Protein AF-A0A944WEE3-F1 (afdb_monomer_lite)

pLDDT: mean 90.53, std 9.72, range [32.59, 98.0]

Structure (mmCIF, N/CA/C/O backbone):
data_AF-A0A944WEE3-F1
#
_entry.id   AF-A0A944WEE3-F1
#
loop_
_atom_site.group_PDB
_atom_site.id
_atom_site.type_symbol
_atom_site.label_atom_id
_atom_site.label_alt_id
_atom_site.label_comp_id
_atom_site.label_asym_id
_atom_site.label_entity_id
_atom_site.label_seq_id
_atom_site.pdbx_PDB_ins_code
_atom_site.Cartn_x
_atom_site.Cartn_y
_atom_site.Cartn_z
_atom_site.occupancy
_atom_site.B_iso_or_equiv
_atom_site.auth_seq_id
_atom_site.auth_comp_id
_atom_site.auth_asym_id
_atom_site.auth_atom_id
_atom_site.pdbx_PDB_model_num
ATOM 1 N N . MET A 1 1 ? -1.717 8.857 -27.997 1.00 32.59 1 MET A N 1
ATOM 2 C CA . MET A 1 1 ? -0.789 9.626 -27.149 1.00 32.59 1 MET A CA 1
ATOM 3 C C . MET A 1 1 ? -1.430 9.631 -25.791 1.00 32.59 1 MET A C 1
ATOM 5 O O . MET A 1 1 ? -2.390 10.369 -25.592 1.00 32.59 1 MET A O 1
ATOM 9 N N . ASP A 1 2 ? -1.008 8.704 -24.944 1.00 39.78 2 ASP A N 1
ATOM 10 C CA . ASP A 1 2 ? -1.550 8.597 -23.599 1.00 39.78 2 ASP A CA 1
ATOM 11 C C . ASP A 1 2 ? -1.106 9.821 -22.799 1.00 39.78 2 ASP A C 1
ATOM 13 O O . ASP A 1 2 ? 0.001 10.334 -22.970 1.00 39.78 2 ASP A O 1
ATOM 17 N N . SER A 1 3 ? -2.035 10.369 -22.020 1.00 40.66 3 SER A N 1
ATOM 18 C CA . SER A 1 3 ? -1.765 11.508 -21.148 1.00 40.66 3 SER A CA 1
ATOM 19 C C . SER A 1 3 ? -0.660 11.116 -20.160 1.00 40.66 3 SER A C 1
ATOM 21 O O . SER A 1 3 ? -0.756 10.024 -19.605 1.00 40.66 3 SER A O 1
ATOM 23 N N . PRO A 1 4 ? 0.317 11.987 -19.846 1.00 44.25 4 PRO A N 1
ATOM 24 C CA . PRO A 1 4 ? 1.355 11.711 -18.839 1.00 44.25 4 PRO A CA 1
ATOM 25 C C . PRO A 1 4 ? 0.801 11.454 -17.418 1.00 44.25 4 PRO A C 1
ATOM 27 O O . PRO A 1 4 ? 1.556 11.175 -16.498 1.00 44.25 4 PRO A O 1
ATOM 30 N N . ASN A 1 5 ? -0.524 11.536 -17.234 1.00 49.75 5 ASN A N 1
ATOM 31 C CA . ASN A 1 5 ? -1.242 11.227 -15.996 1.00 49.75 5 ASN A CA 1
ATOM 32 C C . ASN A 1 5 ? -2.203 10.024 -16.116 1.00 49.75 5 ASN A C 1
ATOM 34 O O . ASN A 1 5 ? -3.014 9.803 -15.214 1.00 49.75 5 ASN A O 1
ATOM 38 N N . ALA A 1 6 ? -2.202 9.292 -17.234 1.00 62.25 6 ALA A N 1
ATOM 39 C CA . ALA A 1 6 ? -3.027 8.098 -17.389 1.00 62.25 6 ALA A CA 1
ATOM 40 C C . ALA A 1 6 ? -2.337 6.911 -16.703 1.00 62.25 6 ALA A C 1
ATOM 42 O O . ALA A 1 6 ? -1.243 6.514 -17.095 1.00 62.25 6 ALA A O 1
ATOM 43 N N . LEU A 1 7 ? -2.966 6.355 -15.664 1.00 78.56 7 LEU A N 1
ATOM 44 C CA . LEU A 1 7 ? -2.503 5.105 -15.067 1.00 78.56 7 LEU A CA 1
ATOM 45 C C . LEU A 1 7 ? -2.603 3.978 -16.086 1.00 78.56 7 LEU A C 1
ATOM 47 O O . LEU A 1 7 ? -3.603 3.858 -16.796 1.00 78.56 7 LEU A O 1
ATOM 51 N N . HIS A 1 8 ? -1.578 3.134 -16.110 1.00 84.81 8 HIS A N 1
ATOM 52 C CA . HIS A 1 8 ? -1.661 1.876 -16.825 1.00 84.81 8 HIS A CA 1
ATOM 53 C C . HIS A 1 8 ? -2.573 0.919 -16.056 1.00 84.81 8 HIS A C 1
ATOM 55 O O . HIS A 1 8 ? -2.455 0.809 -14.832 1.00 84.81 8 HIS A O 1
ATOM 61 N N . SER A 1 9 ? -3.466 0.243 -16.777 1.00 87.81 9 SER A N 1
ATOM 62 C CA . SER A 1 9 ? -4.320 -0.790 -16.199 1.00 87.81 9 SER A CA 1
ATOM 63 C C . SER A 1 9 ? -3.486 -1.983 -15.752 1.00 87.81 9 SER A C 1
ATOM 65 O O . SER A 1 9 ? -2.575 -2.405 -16.461 1.00 87.81 9 SER A O 1
ATOM 67 N N . LEU A 1 10 ? -3.818 -2.538 -14.593 1.00 94.31 10 LEU A N 1
ATOM 68 C CA . LEU A 1 10 ? -3.225 -3.789 -14.130 1.00 94.31 10 LEU A CA 1
ATOM 69 C C . LEU A 1 10 ? -3.860 -4.969 -14.864 1.00 94.31 10 LEU A C 1
ATOM 71 O O . LEU A 1 10 ? -4.992 -4.852 -15.335 1.00 94.31 10 LEU A O 1
ATOM 75 N N . ASP A 1 11 ? -3.175 -6.107 -14.924 1.00 91.88 11 ASP A N 1
ATOM 76 C CA . ASP A 1 11 ? -3.807 -7.381 -15.264 1.00 91.88 11 ASP A CA 1
ATOM 77 C C . ASP A 1 11 ? -4.498 -7.949 -14.008 1.00 91.88 11 ASP A C 1
ATOM 79 O O . ASP A 1 11 ? -3.810 -8.437 -13.106 1.00 91.88 11 ASP A O 1
ATOM 83 N N . PRO A 1 12 ? -5.847 -7.924 -13.920 1.00 88.31 12 PRO A N 1
ATOM 84 C CA . PRO A 1 12 ? -6.559 -8.400 -12.735 1.00 88.31 12 PRO A CA 1
ATOM 85 C C . PRO A 1 12 ? -6.331 -9.883 -12.452 1.00 88.31 12 PRO A C 1
ATOM 87 O O . PRO A 1 12 ? -6.505 -10.321 -11.320 1.00 88.31 12 PRO A O 1
ATOM 90 N N . SER A 1 13 ? -5.961 -10.675 -13.468 1.00 89.19 13 SER A N 1
ATOM 91 C CA . SER A 1 13 ? -5.763 -12.120 -13.313 1.00 89.19 13 SER A CA 1
ATOM 92 C C . SER A 1 13 ? -4.546 -12.477 -12.456 1.00 89.19 13 SER A C 1
ATOM 94 O O . SER A 1 13 ? -4.423 -13.615 -12.002 1.00 89.19 13 SER A O 1
ATOM 96 N N . LEU A 1 14 ? -3.667 -11.504 -12.201 1.00 90.44 14 LEU A N 1
ATOM 97 C CA . LEU A 1 14 ? -2.502 -11.658 -11.334 1.00 90.44 14 LEU A CA 1
ATOM 98 C C . LEU A 1 14 ? -2.838 -11.464 -9.848 1.00 90.44 14 LEU A C 1
ATOM 100 O O . LEU A 1 14 ? -2.009 -11.752 -8.977 1.00 90.44 14 LEU A O 1
ATOM 104 N N . HIS A 1 15 ? -4.048 -10.993 -9.538 1.00 89.06 15 HIS A N 1
ATOM 105 C CA . HIS A 1 15 ? -4.503 -10.709 -8.183 1.00 89.06 15 HIS A CA 1
ATOM 106 C C . HIS A 1 15 ? -5.610 -11.683 -7.785 1.00 89.06 15 HIS A C 1
ATOM 108 O O . HIS A 1 15 ? -6.571 -11.896 -8.511 1.00 89.06 15 HIS A O 1
ATOM 114 N N . ASP A 1 16 ? -5.476 -12.269 -6.600 1.00 86.00 16 ASP A N 1
ATOM 115 C CA . ASP A 1 16 ? -6.433 -13.245 -6.067 1.00 86.00 16 ASP A CA 1
ATOM 116 C C . ASP A 1 16 ? -6.802 -12.849 -4.639 1.00 86.00 16 ASP A C 1
ATOM 118 O O . ASP A 1 16 ? -6.400 -13.470 -3.654 1.00 86.00 16 ASP A O 1
ATOM 122 N N . PHE A 1 17 ? -7.462 -11.698 -4.530 1.00 87.56 17 PHE A N 1
ATOM 123 C CA . PHE A 1 17 ? -7.991 -11.204 -3.269 1.00 87.56 17 PHE A CA 1
ATOM 124 C C . PHE A 1 17 ? -9.458 -11.601 -3.153 1.00 87.56 17 PHE A C 1
ATOM 126 O O . PHE A 1 17 ? -10.257 -11.327 -4.047 1.00 87.56 17 PHE A O 1
ATOM 133 N N . ALA A 1 18 ? -9.836 -12.205 -2.026 1.00 86.44 18 ALA A N 1
ATOM 134 C CA . ALA A 1 18 ? -11.242 -12.446 -1.741 1.00 86.44 18 ALA A CA 1
ATOM 135 C C . ALA A 1 18 ? -11.972 -11.092 -1.632 1.00 86.44 18 ALA A C 1
ATOM 137 O O . ALA A 1 18 ? -11.582 -10.277 -0.800 1.00 86.44 18 ALA A O 1
ATOM 138 N N . PRO A 1 19 ? -13.054 -10.833 -2.391 1.00 85.62 19 PRO A N 1
ATOM 139 C CA . PRO A 1 19 ? -13.717 -9.527 -2.367 1.00 85.62 19 PRO A CA 1
ATOM 140 C C . PRO A 1 19 ? -14.178 -9.071 -0.976 1.00 85.62 19 PRO A C 1
ATOM 142 O O . PRO A 1 19 ? -14.296 -7.880 -0.726 1.00 85.62 19 PRO A O 1
ATOM 145 N N . SER A 1 20 ? -14.409 -10.011 -0.055 1.00 86.94 20 SER A N 1
ATOM 146 C CA . SER A 1 20 ? -14.783 -9.733 1.334 1.00 86.94 20 SER A CA 1
ATOM 147 C C . SER A 1 20 ? -13.653 -9.174 2.205 1.00 86.94 20 SER A C 1
ATOM 149 O O . SER A 1 20 ? -13.936 -8.724 3.313 1.00 86.94 20 SER A O 1
ATOM 151 N N . THR A 1 21 ? -12.391 -9.242 1.767 1.00 88.44 21 THR A N 1
ATOM 152 C CA . THR A 1 21 ? -11.249 -8.725 2.541 1.00 88.44 21 THR A CA 1
ATOM 153 C C . THR A 1 21 ? -10.975 -7.251 2.265 1.00 88.44 21 THR A C 1
ATOM 155 O O . THR A 1 21 ? -10.377 -6.590 3.111 1.00 88.44 21 THR A O 1
ATOM 158 N N . PHE A 1 22 ? -11.433 -6.715 1.129 1.00 93.50 22 PHE A N 1
ATOM 159 C CA . PHE A 1 22 ? -11.248 -5.312 0.763 1.00 93.50 22 PHE A CA 1
ATOM 160 C C . PHE A 1 22 ? -12.467 -4.473 1.123 1.00 93.50 22 PHE A C 1
ATOM 162 O O . PHE A 1 22 ? -13.608 -4.871 0.891 1.00 93.50 22 PHE A O 1
ATOM 169 N N . GLY A 1 23 ? -12.214 -3.295 1.686 1.00 91.25 23 GLY A N 1
ATOM 170 C CA . GLY A 1 23 ? -13.256 -2.322 1.969 1.00 91.25 23 GLY A CA 1
ATOM 171 C C . GLY A 1 23 ? -13.508 -1.368 0.812 1.00 91.25 23 GLY A C 1
ATOM 172 O O . GLY A 1 23 ? -12.666 -1.146 -0.056 1.00 91.25 23 GLY A O 1
ATOM 173 N N . THR A 1 24 ? -14.699 -0.786 0.817 1.00 90.75 24 THR A N 1
ATOM 174 C CA . THR A 1 24 ? -15.105 0.258 -0.120 1.00 90.75 24 THR A CA 1
ATOM 175 C C . THR A 1 24 ? -14.804 1.649 0.438 1.00 90.75 24 THR A C 1
ATOM 177 O O . THR A 1 24 ? -14.550 1.848 1.626 1.00 90.75 24 THR A O 1
ATOM 180 N N . ILE A 1 25 ? -14.901 2.667 -0.415 1.00 88.81 25 ILE A N 1
ATOM 181 C CA . ILE A 1 25 ? -14.876 4.062 0.041 1.00 88.81 25 ILE A CA 1
ATOM 182 C C . ILE A 1 25 ? -16.042 4.395 0.986 1.00 88.81 25 ILE A C 1
ATOM 184 O O . ILE A 1 25 ? -15.894 5.217 1.890 1.00 88.81 25 ILE A O 1
ATOM 188 N N . GLU A 1 26 ? -17.178 3.725 0.817 1.00 91.94 26 GLU A N 1
ATOM 189 C CA . GLU A 1 26 ? -18.360 3.937 1.650 1.00 91.94 26 GLU A CA 1
ATOM 190 C C . GLU A 1 26 ? -18.179 3.347 3.043 1.00 91.94 26 GLU A C 1
ATOM 192 O O . GLU A 1 26 ? -18.669 3.930 4.007 1.00 91.94 26 GLU A O 1
ATOM 197 N N . ASP A 1 27 ? -17.418 2.259 3.153 1.00 93.94 27 ASP A N 1
ATOM 198 C CA . ASP A 1 27 ? -16.962 1.733 4.433 1.00 93.94 27 ASP A CA 1
ATOM 199 C C . ASP A 1 27 ? -16.075 2.742 5.167 1.00 93.94 27 ASP A C 1
ATOM 201 O O . ASP A 1 27 ? -16.329 3.051 6.328 1.00 93.94 27 ASP A O 1
ATOM 205 N N . LEU A 1 28 ? -15.082 3.313 4.473 1.00 93.62 28 LEU A N 1
ATOM 206 C CA . LEU A 1 28 ? -14.145 4.282 5.053 1.00 93.62 28 LEU A CA 1
ATOM 207 C C . LEU A 1 28 ? -14.852 5.542 5.571 1.00 93.62 28 LEU A C 1
ATOM 209 O O . LEU A 1 28 ? -14.555 6.005 6.665 1.00 93.62 28 LEU A O 1
ATOM 213 N N . LYS A 1 29 ? -15.826 6.073 4.820 1.00 93.50 29 LYS A N 1
ATOM 214 C CA . LYS A 1 29 ? -16.615 7.256 5.224 1.00 93.50 29 LYS A CA 1
ATOM 215 C C . LYS A 1 29 ? -17.526 7.015 6.431 1.00 93.50 29 LYS A C 1
ATOM 217 O O . LYS A 1 29 ? -18.035 7.976 7.001 1.00 93.50 29 LYS A O 1
ATOM 222 N N . GLN A 1 30 ? -17.809 5.756 6.759 1.00 95.31 30 GLN A N 1
ATOM 223 C CA . GLN A 1 30 ? -18.654 5.381 7.894 1.00 95.31 30 GLN A CA 1
ATOM 224 C C . GLN A 1 30 ? -17.845 5.078 9.153 1.00 95.31 30 GLN A C 1
ATOM 226 O O . GLN A 1 30 ? -18.442 4.919 10.221 1.00 95.31 30 GLN A O 1
ATOM 231 N N . LEU A 1 31 ? -16.514 4.997 9.048 1.00 95.88 31 LEU A N 1
ATOM 232 C CA . LEU A 1 31 ? -15.659 4.794 10.208 1.00 95.88 31 LEU A CA 1
ATOM 233 C C . LEU A 1 31 ? -15.846 5.935 11.205 1.00 95.88 31 LEU A C 1
ATOM 235 O O . LEU A 1 31 ? -16.193 7.062 10.851 1.00 95.88 31 LEU A O 1
ATOM 239 N N . GLN A 1 32 ? -15.689 5.595 12.476 1.00 95.38 32 GLN A N 1
ATOM 240 C CA . GLN A 1 32 ? -15.771 6.535 13.579 1.00 95.38 32 GLN A CA 1
ATOM 241 C C . GLN A 1 32 ? -14.479 6.428 14.385 1.00 95.38 32 GLN A C 1
ATOM 243 O O . GLN A 1 32 ? -14.031 5.301 14.630 1.00 95.38 32 GLN A O 1
ATOM 248 N N . PRO A 1 33 ? -13.921 7.559 14.844 1.00 96.62 33 PRO A N 1
ATOM 249 C CA . PRO A 1 33 ? -12.712 7.537 15.645 1.00 96.62 33 PRO A CA 1
ATOM 250 C C . PRO A 1 33 ? -12.908 6.741 16.935 1.00 96.62 33 PRO A C 1
ATOM 252 O O . PRO A 1 33 ? -13.941 6.840 17.605 1.00 96.62 33 PRO A O 1
ATOM 255 N N . ASN A 1 34 ? -11.892 5.974 17.317 1.00 95.88 34 ASN A N 1
ATOM 256 C CA . ASN A 1 34 ? -11.815 5.351 18.631 1.00 95.88 34 ASN A CA 1
ATOM 257 C C . ASN A 1 34 ? -11.517 6.401 19.728 1.00 95.88 34 ASN A C 1
ATOM 259 O O . ASN A 1 34 ? -11.445 7.605 19.479 1.00 95.88 34 ASN A O 1
ATOM 263 N N . SER A 1 35 ? -11.310 5.957 20.972 1.00 95.19 35 SER A N 1
ATOM 264 C CA . SER A 1 35 ? -11.028 6.857 22.103 1.00 95.19 35 SER A CA 1
ATOM 265 C C . SER A 1 35 ? -9.722 7.651 21.990 1.00 95.19 35 SER A C 1
ATOM 267 O O . SER A 1 35 ? -9.580 8.662 22.672 1.00 95.19 35 SER A O 1
ATOM 269 N N . ASP A 1 36 ? -8.772 7.188 21.174 1.00 95.69 36 ASP A N 1
ATOM 270 C CA . ASP A 1 36 ? -7.515 7.890 20.891 1.00 95.69 36 ASP A CA 1
ATOM 271 C C . ASP A 1 36 ? -7.657 8.869 19.707 1.00 95.69 36 ASP A C 1
ATOM 273 O O . ASP A 1 36 ? -6.722 9.607 19.404 1.00 95.69 36 ASP A O 1
ATOM 277 N N . GLY A 1 37 ? -8.830 8.907 19.063 1.00 96.12 37 GLY A N 1
ATOM 278 C CA . GLY A 1 37 ? -9.112 9.754 17.910 1.00 96.12 37 GLY A CA 1
ATOM 279 C C . GLY A 1 37 ? -8.771 9.119 16.563 1.00 96.12 37 GLY A C 1
ATOM 280 O O . GLY A 1 37 ? -8.773 9.839 15.575 1.00 96.12 37 GLY A O 1
ATOM 281 N N . TRP A 1 38 ? -8.512 7.807 16.493 1.00 97.19 38 TRP A N 1
ATOM 282 C CA . TRP A 1 38 ? -8.146 7.129 15.242 1.00 97.19 38 TRP A CA 1
ATOM 283 C C . TRP A 1 38 ? -9.281 6.287 14.666 1.00 97.19 38 TRP A C 1
ATOM 285 O O . TRP A 1 38 ? -9.898 5.506 15.391 1.00 97.19 38 TRP A O 1
ATOM 295 N N . SER A 1 39 ? -9.502 6.384 13.358 1.00 96.94 39 SER A N 1
ATOM 296 C CA . SER A 1 39 ? -10.502 5.599 12.620 1.00 96.94 39 SER A CA 1
ATOM 297 C C . SER A 1 39 ? -9.903 4.421 11.855 1.00 96.94 39 SER A C 1
ATOM 299 O O . SER A 1 39 ? -10.550 3.383 11.726 1.00 96.94 39 SER A O 1
ATOM 301 N N . ALA A 1 40 ? -8.666 4.547 11.367 1.00 97.12 40 ALA A N 1
ATOM 302 C CA . ALA A 1 40 ? -7.980 3.499 10.612 1.00 97.12 40 ALA A CA 1
ATOM 303 C C . ALA A 1 40 ? -6.458 3.562 10.803 1.00 97.12 40 ALA A C 1
ATOM 305 O O . ALA A 1 40 ? -5.903 4.603 11.168 1.00 97.12 40 ALA A O 1
ATOM 306 N N . ALA A 1 41 ? -5.789 2.438 10.549 1.00 97.00 41 ALA A N 1
ATOM 307 C CA . ALA A 1 41 ? -4.336 2.360 10.494 1.00 97.00 41 ALA A CA 1
ATOM 308 C C . ALA A 1 41 ? -3.858 2.576 9.054 1.00 97.00 41 ALA A C 1
ATOM 310 O O . ALA A 1 41 ? -4.483 2.096 8.106 1.00 97.00 41 ALA A O 1
ATOM 311 N N . MET A 1 42 ? -2.739 3.270 8.878 1.00 96.69 42 MET A N 1
ATOM 312 C CA . MET A 1 42 ? -2.158 3.542 7.570 1.00 96.69 42 MET A CA 1
ATOM 313 C C . MET A 1 42 ? -0.653 3.283 7.570 1.00 96.69 42 MET A C 1
ATOM 315 O O . MET A 1 42 ? 0.065 3.769 8.440 1.00 96.69 42 MET A O 1
ATOM 319 N N . VAL A 1 43 ? -0.169 2.582 6.546 1.00 96.94 43 VAL A N 1
ATOM 320 C CA . VAL A 1 43 ? 1.254 2.520 6.198 1.00 96.94 43 VAL A CA 1
ATOM 321 C C . VAL A 1 43 ? 1.466 3.275 4.897 1.00 96.94 43 VAL A C 1
ATOM 323 O O . VAL A 1 43 ? 0.809 2.983 3.895 1.00 96.94 43 VAL A O 1
ATOM 326 N N . CYS A 1 44 ? 2.380 4.242 4.887 1.00 95.81 44 CYS A N 1
ATOM 327 C CA . CYS A 1 44 ? 2.630 5.042 3.696 1.00 95.81 44 CYS A CA 1
ATOM 328 C C . CYS A 1 44 ? 4.104 5.396 3.475 1.00 95.81 44 CYS A C 1
ATOM 330 O O . CYS A 1 44 ? 4.972 5.124 4.306 1.00 95.81 44 CYS A O 1
ATOM 332 N N . CYS A 1 45 ? 4.399 5.976 2.311 1.00 94.88 45 CYS A N 1
ATOM 333 C CA . CYS A 1 45 ? 5.761 6.363 1.970 1.00 94.88 45 CYS A CA 1
ATOM 334 C C . CYS A 1 45 ? 6.195 7.593 2.781 1.00 94.88 45 CYS A C 1
ATOM 336 O O . CYS A 1 45 ? 5.410 8.522 2.957 1.00 94.88 45 CYS A O 1
ATOM 338 N N . SER A 1 46 ? 7.452 7.627 3.220 1.00 92.62 46 SER A N 1
ATOM 339 C CA . SER A 1 46 ? 8.071 8.772 3.899 1.00 92.62 46 SER A CA 1
ATOM 340 C C . SER A 1 46 ? 8.741 9.765 2.934 1.00 92.62 46 SER A C 1
ATOM 342 O O . SER A 1 46 ? 9.680 10.465 3.322 1.00 92.62 46 SER A O 1
ATOM 344 N N . GLU A 1 47 ? 8.342 9.792 1.655 1.00 87.44 47 GLU A N 1
ATOM 345 C CA . GLU A 1 47 ? 8.893 10.746 0.689 1.00 87.44 47 GLU A CA 1
ATOM 346 C C . GLU A 1 47 ? 8.544 12.184 1.096 1.00 87.44 47 GLU A C 1
ATOM 348 O O . GLU A 1 47 ? 7.429 12.495 1.519 1.00 87.44 47 GLU A O 1
ATOM 353 N N . PHE A 1 48 ? 9.520 13.083 0.974 1.00 81.06 48 PHE A N 1
ATOM 354 C CA . PHE A 1 48 ? 9.335 14.473 1.358 1.00 81.06 48 PHE A CA 1
ATOM 355 C C . PHE A 1 48 ? 8.201 15.131 0.559 1.00 81.06 48 PHE A C 1
ATOM 357 O O . PHE A 1 48 ? 8.205 15.128 -0.669 1.00 81.06 48 PHE A O 1
ATOM 364 N N . GLY A 1 49 ? 7.259 15.750 1.273 1.00 78.00 49 GLY A N 1
ATOM 365 C CA . GLY A 1 49 ? 6.097 16.411 0.675 1.00 78.00 49 GLY A CA 1
ATOM 366 C C . GLY A 1 49 ? 4.893 15.494 0.456 1.00 78.00 49 GLY A C 1
ATOM 367 O O . GLY A 1 49 ? 3.827 15.999 0.115 1.00 78.00 49 GLY A O 1
ATOM 368 N N . PHE A 1 50 ? 5.012 14.187 0.703 1.00 81.75 50 PHE A N 1
ATOM 369 C CA . PHE A 1 50 ? 3.860 13.295 0.743 1.00 81.75 50 PHE A CA 1
ATOM 370 C C . PHE A 1 50 ? 3.075 13.502 2.050 1.00 81.75 50 PHE A C 1
ATOM 372 O O . PHE A 1 50 ? 3.607 13.312 3.143 1.00 81.75 50 PHE A O 1
ATOM 379 N N . GLN A 1 51 ? 1.817 13.944 1.948 1.00 83.19 51 GLN A N 1
ATOM 380 C CA . GLN A 1 51 ? 0.966 14.294 3.095 1.00 83.19 51 GLN A CA 1
ATOM 381 C C . GLN A 1 51 ? -0.251 13.349 3.173 1.00 83.19 51 GLN A C 1
ATOM 383 O O . GLN A 1 51 ? -1.310 13.689 2.648 1.00 83.19 51 GLN A O 1
ATOM 388 N N . PRO A 1 52 ? -0.128 12.162 3.802 1.00 81.19 52 PRO A N 1
ATOM 389 C CA . PRO A 1 52 ? -1.179 11.130 3.814 1.00 81.19 52 PRO A CA 1
ATOM 390 C C . PRO A 1 52 ? -2.496 11.590 4.464 1.00 81.19 52 PRO A C 1
ATOM 392 O O . PRO A 1 52 ? -3.587 11.213 4.028 1.00 81.19 52 PRO A O 1
ATOM 395 N N . ASP A 1 53 ? -2.395 12.463 5.466 1.00 80.88 53 ASP A N 1
ATOM 396 C CA . ASP A 1 53 ? -3.540 12.961 6.232 1.00 80.88 53 ASP A CA 1
ATOM 397 C C . ASP A 1 53 ? -4.302 14.079 5.494 1.00 80.88 53 ASP A C 1
ATOM 399 O O . ASP A 1 53 ? -5.393 14.460 5.904 1.00 80.88 53 ASP A O 1
ATOM 403 N N . GLN A 1 54 ? -3.767 14.603 4.383 1.00 83.44 54 GLN A N 1
ATOM 404 C CA . GLN A 1 54 ? -4.497 15.516 3.497 1.00 83.44 54 GLN A CA 1
ATOM 405 C C . GLN A 1 54 ? -5.330 14.723 2.492 1.00 83.44 54 GLN A C 1
ATOM 407 O O . GLN A 1 54 ? -5.059 14.690 1.291 1.00 83.44 54 GLN A O 1
ATOM 412 N N . ASN A 1 55 ? -6.363 14.065 3.002 1.00 85.69 55 ASN A N 1
ATOM 413 C CA . ASN A 1 55 ? -7.328 13.340 2.195 1.00 85.69 55 ASN A CA 1
ATOM 414 C C . ASN A 1 55 ? -8.749 13.866 2.456 1.00 85.69 55 ASN A C 1
ATOM 416 O O . ASN A 1 55 ? -8.994 14.624 3.385 1.00 85.69 55 ASN A O 1
ATOM 420 N N . SER A 1 56 ? -9.695 13.514 1.586 1.00 83.81 56 SER A N 1
ATOM 421 C CA . SER A 1 56 ? -11.077 14.009 1.663 1.00 83.81 56 SER A CA 1
ATOM 422 C C . SER A 1 56 ? -12.005 13.133 2.514 1.00 83.81 56 SER A C 1
ATOM 424 O O . SER A 1 56 ? -13.221 13.264 2.386 1.00 83.81 56 SER A O 1
ATOM 426 N N . ILE A 1 57 ? -11.465 12.153 3.243 1.00 90.25 57 ILE A N 1
ATOM 427 C CA . ILE A 1 57 ? -12.247 11.144 3.974 1.00 90.25 57 ILE A CA 1
ATOM 428 C C . ILE A 1 57 ? -12.086 11.328 5.479 1.00 90.25 57 ILE A C 1
ATOM 430 O O . ILE A 1 57 ? -13.086 11.316 6.184 1.00 90.25 57 ILE A O 1
ATOM 434 N N . PHE A 1 58 ? -10.849 11.491 5.933 1.00 93.19 58 PHE A N 1
ATOM 435 C CA . PHE A 1 58 ? -10.479 11.561 7.337 1.00 93.19 58 PHE A CA 1
ATOM 436 C C . PHE A 1 58 ? -10.052 12.976 7.704 1.00 93.19 58 PHE A C 1
ATOM 438 O O . PHE A 1 58 ? -9.407 13.663 6.904 1.00 93.19 58 PHE A O 1
ATOM 445 N N . ASP A 1 59 ? -10.364 13.385 8.927 1.00 93.44 59 ASP A N 1
ATOM 446 C CA . ASP A 1 59 ? -9.827 14.610 9.495 1.00 93.44 59 ASP A CA 1
ATOM 447 C C . ASP A 1 59 ? -8.325 14.456 9.803 1.00 93.44 59 ASP A C 1
ATOM 449 O O . ASP A 1 59 ? -7.783 13.359 9.981 1.00 93.44 59 ASP A O 1
ATOM 453 N N . ILE A 1 60 ? -7.615 15.585 9.877 1.00 91.31 60 ILE A N 1
ATOM 454 C CA . ILE A 1 60 ? -6.187 15.586 10.219 1.00 91.31 60 ILE A CA 1
ATOM 455 C C . ILE A 1 60 ? -6.003 14.981 11.617 1.00 91.31 60 ILE A C 1
ATOM 457 O O . ILE A 1 60 ? -6.556 15.482 12.596 1.00 91.31 60 ILE A O 1
ATOM 461 N N . GLY A 1 61 ? -5.168 13.943 11.707 1.00 91.44 61 GLY A N 1
ATOM 462 C CA . GLY A 1 61 ? -4.893 13.210 12.946 1.00 91.44 61 GLY A CA 1
ATOM 463 C C . GLY A 1 61 ? -5.828 12.026 13.212 1.00 91.44 61 GLY A C 1
ATOM 464 O O . GLY A 1 61 ? -5.617 11.315 14.191 1.00 91.44 61 GLY A O 1
ATOM 465 N N . GLU A 1 62 ? -6.815 11.780 12.344 1.00 95.31 62 GLU A N 1
ATOM 466 C CA . GLU A 1 62 ? -7.757 10.660 12.476 1.00 95.31 62 GLU A CA 1
ATOM 467 C C . GLU A 1 62 ? -7.185 9.320 11.968 1.00 95.31 62 GLU A C 1
ATOM 469 O O . GLU A 1 62 ? -7.729 8.245 12.219 1.00 95.31 62 GLU A O 1
ATOM 474 N N . LEU A 1 63 ? -6.049 9.354 11.274 1.00 95.69 63 LEU A N 1
ATOM 475 C CA . LEU A 1 63 ? -5.322 8.165 10.842 1.00 95.69 63 LEU A CA 1
ATOM 476 C C . LEU A 1 63 ? -4.156 7.878 11.788 1.00 95.69 63 LEU A C 1
ATOM 478 O O . LEU A 1 63 ? -3.355 8.763 12.094 1.00 95.69 63 LEU A O 1
ATOM 482 N N . TYR A 1 64 ? -4.025 6.620 12.213 1.00 96.38 64 TYR A N 1
ATOM 483 C CA . TYR A 1 64 ? -2.788 6.151 12.828 1.00 96.38 64 TYR A CA 1
ATOM 484 C C . TYR A 1 64 ? -1.787 5.813 11.721 1.00 96.38 64 TYR A C 1
ATOM 486 O O . TYR A 1 64 ? -1.874 4.751 11.103 1.00 96.38 64 TYR A O 1
ATOM 494 N N . THR A 1 65 ? -0.861 6.730 11.447 1.00 95.00 65 THR A N 1
ATOM 495 C CA . THR A 1 65 ? 0.026 6.652 10.279 1.00 95.00 65 THR A CA 1
ATOM 496 C C . THR A 1 65 ? 1.445 6.224 10.656 1.00 95.00 65 THR A C 1
ATOM 498 O O . THR A 1 65 ? 2.121 6.898 11.434 1.00 95.00 65 THR A O 1
ATOM 501 N N . VAL A 1 66 ? 1.934 5.154 10.026 1.00 95.12 66 VAL A N 1
ATOM 502 C CA . VAL A 1 66 ? 3.332 4.700 10.061 1.00 95.12 66 VAL A CA 1
ATOM 503 C C . VAL A 1 66 ? 3.971 4.960 8.695 1.00 95.12 66 VAL A C 1
ATOM 505 O O . VAL A 1 66 ? 3.395 4.624 7.660 1.00 95.12 66 VAL A O 1
ATOM 508 N N . GLN A 1 67 ? 5.165 5.559 8.667 1.00 93.81 67 GLN A N 1
ATOM 509 C CA . GLN A 1 67 ? 5.843 5.917 7.416 1.00 93.81 67 GLN A CA 1
ATOM 510 C C . GLN A 1 67 ? 7.202 5.235 7.280 1.00 93.81 67 GLN A C 1
ATOM 512 O O . GLN A 1 67 ? 7.993 5.217 8.224 1.00 93.81 67 GLN A O 1
ATOM 517 N N . ASN A 1 68 ? 7.504 4.737 6.083 1.00 95.25 68 ASN A N 1
ATOM 518 C CA . ASN A 1 68 ? 8.840 4.270 5.713 1.00 95.25 68 ASN A CA 1
ATOM 519 C C . ASN A 1 68 ? 9.105 4.455 4.212 1.00 95.25 68 ASN A C 1
ATOM 521 O O . ASN A 1 68 ? 8.232 4.866 3.447 1.00 95.25 68 ASN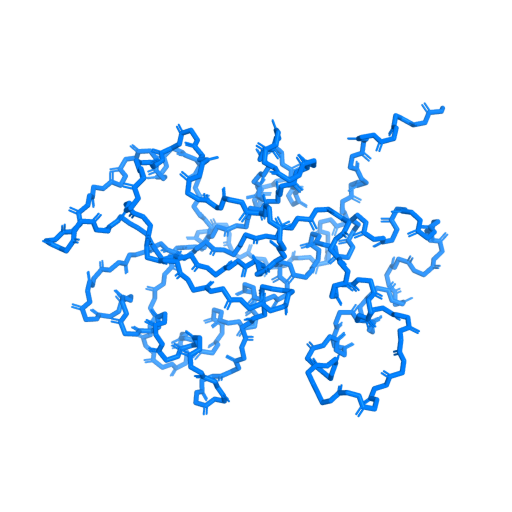 A O 1
ATOM 525 N N . PHE A 1 69 ? 10.323 4.155 3.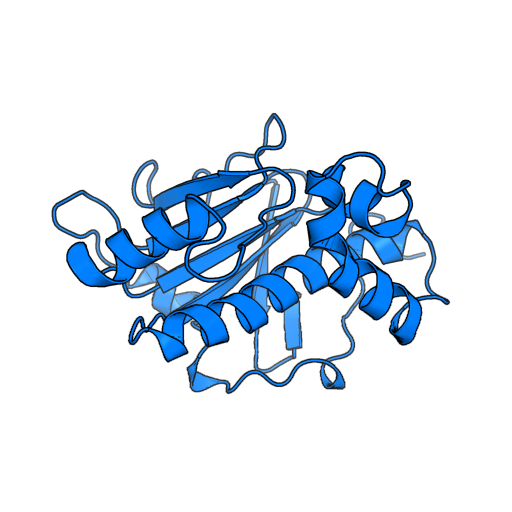770 1.00 94.88 69 PHE A N 1
ATOM 526 C CA . PHE A 1 69 ? 10.674 4.243 2.358 1.00 94.88 69 PHE A CA 1
ATOM 527 C C . PHE A 1 69 ? 9.958 3.154 1.553 1.00 94.88 69 PHE A C 1
ATOM 529 O O . PHE A 1 69 ? 10.244 1.968 1.710 1.00 94.88 69 PHE A O 1
ATOM 536 N N . GLY A 1 70 ? 9.063 3.565 0.651 1.00 94.81 70 GLY A N 1
ATOM 537 C CA . GLY A 1 70 ? 8.351 2.653 -0.245 1.00 94.81 70 GLY A CA 1
ATOM 538 C C . GLY A 1 70 ? 7.152 1.940 0.379 1.00 94.81 70 GLY A C 1
ATOM 539 O O . GLY A 1 70 ? 6.731 0.928 -0.179 1.00 94.81 70 GLY A O 1
ATOM 540 N N . ASN A 1 71 ? 6.609 2.447 1.500 1.00 96.19 71 ASN A N 1
ATOM 541 C CA . ASN A 1 71 ? 5.386 1.948 2.152 1.00 96.19 71 ASN A CA 1
ATOM 542 C C . ASN A 1 71 ? 5.392 0.423 2.373 1.00 96.19 71 ASN A C 1
ATOM 544 O O . ASN A 1 71 ? 4.395 -0.257 2.130 1.00 96.19 71 ASN A O 1
ATOM 548 N N . VAL A 1 72 ? 6.549 -0.103 2.768 1.00 95.62 72 VAL A N 1
ATOM 549 C CA . VAL A 1 72 ? 6.831 -1.531 2.922 1.00 95.62 72 VAL A CA 1
ATOM 550 C C . VAL A 1 72 ? 6.249 -2.042 4.233 1.00 95.62 72 VAL A C 1
ATOM 552 O O . VAL A 1 72 ? 6.316 -1.351 5.245 1.00 95.62 72 VAL A O 1
ATOM 555 N N . ILE A 1 73 ? 5.732 -3.270 4.236 1.00 94.44 73 ILE A N 1
ATOM 556 C CA . ILE A 1 73 ? 5.413 -3.983 5.472 1.00 94.44 73 ILE A CA 1
ATOM 557 C C . ILE A 1 73 ? 6.205 -5.295 5.501 1.00 94.44 73 ILE A C 1
ATOM 559 O O . ILE A 1 73 ? 6.159 -6.123 4.574 1.00 94.44 73 ILE A O 1
ATOM 563 N N . LEU A 1 74 ? 7.023 -5.462 6.540 1.00 91.38 74 LEU A N 1
ATOM 564 C CA . LEU A 1 74 ? 7.788 -6.688 6.748 1.00 91.38 74 LEU A CA 1
ATOM 565 C C . LEU A 1 74 ? 6.965 -7.721 7.534 1.00 91.38 74 LEU A C 1
ATOM 567 O O . LEU A 1 74 ? 6.029 -7.344 8.229 1.00 91.38 74 LEU A O 1
ATOM 571 N N . PRO A 1 75 ? 7.270 -9.027 7.401 1.00 88.25 75 PRO A N 1
ATOM 572 C CA . PRO A 1 75 ? 6.597 -10.080 8.155 1.00 88.25 75 PRO A CA 1
ATOM 573 C C . PRO A 1 75 ? 6.644 -9.842 9.664 1.00 88.25 75 PRO A C 1
ATOM 575 O O . PRO A 1 75 ? 7.530 -9.155 10.179 1.00 88.25 75 PRO A O 1
ATOM 578 N N . TRP A 1 76 ? 5.719 -10.484 10.377 1.00 86.12 76 TRP A N 1
ATOM 579 C CA . TRP A 1 76 ? 5.598 -10.391 11.825 1.00 86.12 76 TRP A CA 1
ATOM 580 C C . TRP A 1 76 ? 6.946 -10.555 12.540 1.00 86.12 76 TRP A C 1
ATOM 582 O O . TRP A 1 76 ? 7.633 -11.565 12.389 1.00 86.12 76 TRP A O 1
ATOM 592 N N . GLY A 1 77 ? 7.302 -9.565 13.360 1.00 84.38 77 GLY A N 1
ATOM 593 C CA . GLY A 1 77 ? 8.530 -9.572 14.155 1.00 84.38 77 GLY A CA 1
ATOM 594 C C . GLY A 1 77 ? 9.801 -9.143 13.415 1.00 84.38 77 GLY A C 1
ATOM 595 O O . GLY A 1 77 ? 10.848 -9.069 14.058 1.00 84.38 77 GLY A O 1
ATOM 596 N N . GLU A 1 78 ? 9.738 -8.830 12.116 1.00 84.94 78 GLU A N 1
ATOM 597 C CA . GLU A 1 78 ? 10.899 -8.342 11.355 1.00 84.94 78 GLU A CA 1
ATOM 598 C C . GLU A 1 78 ? 11.077 -6.818 11.429 1.00 84.94 78 GLU A C 1
ATOM 600 O O . GLU A 1 78 ? 12.206 -6.336 11.340 1.00 84.94 78 GLU A O 1
ATOM 605 N N . ASP A 1 79 ? 10.006 -6.043 11.644 1.00 85.31 79 ASP A N 1
ATOM 606 C CA . ASP A 1 79 ? 10.117 -4.597 11.845 1.00 85.31 79 ASP A CA 1
ATOM 607 C C . ASP A 1 79 ? 9.135 -3.999 12.861 1.00 85.31 79 ASP A C 1
ATOM 609 O O . ASP A 1 79 ? 8.262 -4.645 13.453 1.00 85.31 79 ASP A O 1
ATOM 613 N N . LYS A 1 80 ? 9.326 -2.697 13.083 1.00 87.31 80 LYS A N 1
ATOM 614 C CA . LYS A 1 80 ? 8.448 -1.887 13.923 1.00 87.31 80 LYS A CA 1
ATOM 615 C C . LYS A 1 80 ? 7.098 -1.615 13.266 1.00 87.31 80 LYS A C 1
ATOM 617 O O . LYS A 1 80 ? 6.136 -1.441 13.999 1.00 87.31 80 LYS A O 1
ATOM 622 N N . VAL A 1 81 ? 7.006 -1.601 11.933 1.00 90.12 81 VAL A N 1
ATOM 623 C CA . VAL A 1 81 ? 5.759 -1.280 11.225 1.00 90.12 81 VAL A CA 1
ATOM 624 C C . VAL A 1 81 ? 4.699 -2.333 11.512 1.00 90.12 81 VAL A C 1
ATOM 626 O O . VAL A 1 81 ? 3.634 -1.977 12.008 1.00 90.12 81 VAL A O 1
ATOM 629 N N . VAL A 1 82 ? 4.994 -3.620 11.310 1.00 89.19 82 VAL A N 1
ATOM 630 C CA . VAL A 1 82 ? 4.043 -4.701 11.630 1.00 89.19 82 VAL A CA 1
ATOM 631 C C . VAL A 1 82 ? 3.705 -4.733 13.120 1.00 89.19 82 VAL A C 1
ATOM 633 O O . VAL A 1 82 ? 2.559 -4.968 13.502 1.00 89.19 82 VAL A O 1
ATOM 636 N N . THR A 1 83 ? 4.677 -4.426 13.982 1.00 90.44 83 THR A N 1
ATOM 637 C CA . THR A 1 83 ? 4.466 -4.376 15.436 1.00 90.44 83 THR A CA 1
ATOM 638 C C . THR A 1 83 ? 3.502 -3.248 15.829 1.00 90.44 83 THR A C 1
ATOM 640 O O . THR A 1 83 ? 2.592 -3.459 16.628 1.00 90.44 83 THR A O 1
ATOM 643 N N . GLU A 1 84 ? 3.665 -2.052 15.265 1.00 93.94 84 GLU A N 1
ATOM 644 C CA . GLU A 1 84 ? 2.795 -0.902 15.535 1.00 93.94 84 GLU A CA 1
ATOM 645 C C . GLU A 1 84 ? 1.397 -1.101 14.936 1.00 93.94 84 GLU A C 1
ATOM 647 O O . GLU A 1 84 ? 0.396 -0.885 15.621 1.00 93.94 84 GLU A O 1
ATOM 652 N N . ILE A 1 85 ? 1.318 -1.585 13.692 1.00 94.19 85 ILE A N 1
ATOM 653 C CA . ILE A 1 85 ? 0.052 -1.852 13.001 1.00 94.19 85 ILE A CA 1
ATOM 654 C C . ILE A 1 85 ? -0.747 -2.944 13.717 1.00 94.19 85 ILE A C 1
ATOM 656 O O . ILE A 1 85 ? -1.926 -2.750 14.014 1.00 94.19 85 ILE A O 1
ATOM 660 N N . SER A 1 86 ? -0.118 -4.066 14.068 1.00 92.31 86 SER A N 1
ATOM 661 C CA . SER A 1 86 ? -0.791 -5.136 14.813 1.00 92.31 86 SER A CA 1
ATOM 662 C C . SER A 1 86 ? -1.301 -4.669 16.175 1.00 92.31 86 SER A C 1
ATOM 664 O O . SER A 1 86 ? -2.438 -4.981 16.540 1.00 92.31 86 SER A O 1
ATOM 666 N N . HIS A 1 87 ? -0.515 -3.855 16.888 1.00 92.31 87 HIS A N 1
ATOM 667 C CA . HIS A 1 87 ? -0.928 -3.272 18.158 1.00 92.31 87 HIS A CA 1
ATOM 668 C C . HIS A 1 87 ? -2.200 -2.430 18.010 1.00 92.31 87 HIS A C 1
ATOM 670 O O . HIS A 1 87 ? -3.147 -2.616 18.774 1.00 92.31 87 HIS A O 1
ATOM 676 N N . VAL A 1 88 ? -2.268 -1.528 17.026 1.00 95.62 88 VAL A N 1
ATOM 677 C CA . VAL A 1 88 ? -3.457 -0.673 16.871 1.00 95.62 88 VAL A CA 1
ATOM 678 C C . VAL A 1 88 ? -4.676 -1.431 16.335 1.00 95.62 88 VAL A C 1
ATOM 680 O O . VAL A 1 88 ? -5.806 -1.122 16.717 1.00 95.62 88 VAL A O 1
ATOM 683 N N . LEU A 1 89 ? -4.474 -2.470 15.522 1.00 95.44 89 LEU A N 1
ATOM 684 C CA . LEU A 1 89 ? -5.565 -3.323 15.038 1.00 95.44 89 LEU A CA 1
ATOM 685 C C . LEU A 1 89 ? -6.175 -4.187 16.161 1.00 95.44 89 LEU A C 1
ATOM 687 O O . LEU A 1 89 ? -7.399 -4.347 16.242 1.00 95.44 89 LEU A O 1
ATOM 691 N N . GLN A 1 90 ? -5.346 -4.719 17.064 1.00 93.75 90 GLN A N 1
ATOM 692 C CA . GLN A 1 90 ? -5.810 -5.561 18.173 1.00 93.75 90 GLN A CA 1
ATOM 693 C C . GLN A 1 90 ? -6.213 -4.746 19.405 1.00 93.75 90 GLN A C 1
ATOM 695 O O . GLN A 1 90 ? -7.379 -4.759 19.804 1.00 93.75 90 GLN A O 1
ATOM 700 N N . GLU A 1 91 ? -5.271 -4.012 19.995 1.00 93.12 91 GLU A N 1
ATOM 701 C CA . GLU A 1 91 ? -5.441 -3.360 21.300 1.00 93.12 91 GLU A CA 1
ATOM 702 C C . GLU A 1 91 ? -6.260 -2.071 21.198 1.00 93.12 91 GLU A C 1
ATOM 704 O O . GLU A 1 91 ? -7.065 -1.760 22.079 1.00 93.12 91 GLU A O 1
ATOM 709 N N . LYS A 1 92 ? -6.091 -1.324 20.100 1.00 94.88 92 LYS A N 1
ATOM 710 C CA . LYS A 1 92 ? -6.851 -0.088 19.831 1.00 94.88 92 LYS A CA 1
ATOM 711 C C . LYS A 1 92 ? -8.109 -0.318 18.993 1.00 94.88 92 LYS A C 1
ATOM 713 O O . LYS A 1 92 ? -8.820 0.641 18.690 1.00 94.88 92 LYS A O 1
ATOM 718 N N . GLN A 1 93 ? -8.401 -1.586 18.687 1.00 93.75 93 GLN A N 1
ATOM 719 C CA . GLN A 1 93 ? -9.607 -2.062 18.007 1.00 93.75 93 GLN A CA 1
ATOM 720 C C . GLN A 1 93 ? -9.869 -1.408 16.643 1.00 93.75 93 GLN A C 1
ATOM 722 O O . GLN A 1 93 ? -11.012 -1.415 16.182 1.00 93.75 93 GLN A O 1
ATOM 727 N N . LEU A 1 94 ? -8.833 -0.891 15.975 1.00 96.94 94 LEU A N 1
ATOM 728 C CA . LEU A 1 94 ? -8.958 -0.465 14.585 1.00 96.94 94 LEU A CA 1
ATOM 729 C C . LEU A 1 94 ? -9.247 -1.688 13.708 1.00 96.94 94 LEU A C 1
ATOM 731 O O . LEU A 1 94 ? -8.752 -2.784 13.970 1.00 96.94 94 LEU A O 1
ATOM 735 N N . LYS A 1 95 ? -10.093 -1.519 12.691 1.00 96.00 95 LYS A N 1
ATOM 736 C CA . LYS A 1 95 ? -10.548 -2.623 11.827 1.00 96.00 95 LYS A CA 1
ATOM 737 C C . LYS A 1 95 ? -10.153 -2.462 10.373 1.00 96.00 95 LYS A C 1
ATOM 739 O O . LYS A 1 95 ? -10.409 -3.373 9.594 1.00 96.00 95 LYS A O 1
ATOM 744 N N . ASP A 1 96 ? -9.489 -1.368 10.031 1.00 97.06 96 ASP A N 1
ATOM 745 C CA . ASP A 1 96 ? -9.167 -1.005 8.661 1.00 97.06 96 ASP A CA 1
ATOM 746 C C . ASP A 1 96 ? -7.675 -0.676 8.557 1.00 97.06 96 ASP A C 1
ATOM 748 O O . ASP A 1 96 ? -7.154 0.139 9.325 1.00 97.06 96 ASP A O 1
ATOM 752 N N . LEU A 1 97 ? -7.000 -1.332 7.610 1.00 97.12 97 LEU A N 1
ATOM 753 C CA . LEU A 1 97 ? -5.599 -1.112 7.264 1.00 97.12 97 LEU A CA 1
ATOM 754 C C . LEU A 1 97 ? -5.506 -0.551 5.846 1.00 97.12 97 LEU A C 1
ATOM 756 O O . LEU A 1 97 ? -5.946 -1.179 4.879 1.00 97.12 97 LEU A O 1
ATOM 760 N N . ILE A 1 98 ? -4.886 0.619 5.729 1.00 97.38 98 ILE A N 1
ATOM 761 C CA . ILE A 1 98 ? -4.642 1.306 4.467 1.00 97.38 98 ILE A CA 1
ATOM 762 C C . ILE A 1 98 ? -3.153 1.211 4.125 1.00 97.38 98 ILE A C 1
ATOM 764 O O . ILE A 1 98 ? -2.309 1.679 4.885 1.00 97.38 98 ILE A O 1
ATOM 768 N N . VAL A 1 99 ? -2.817 0.664 2.957 1.00 97.69 99 VAL A N 1
ATOM 769 C CA . VAL A 1 99 ? -1.471 0.805 2.376 1.00 97.69 99 VAL A CA 1
ATOM 770 C C . VAL A 1 99 ? -1.534 1.887 1.311 1.00 97.69 99 VAL A C 1
ATOM 772 O O . VAL A 1 99 ? -2.226 1.736 0.301 1.00 97.69 99 VAL A O 1
ATOM 775 N N . PHE A 1 100 ? -0.835 2.994 1.555 1.00 96.25 100 PHE A N 1
ATOM 776 C CA . PHE A 1 100 ? -0.900 4.193 0.729 1.00 96.25 100 PHE A CA 1
ATOM 777 C C . PHE A 1 100 ? 0.438 4.462 0.032 1.00 96.25 100 PHE A C 1
ATOM 779 O O . PHE A 1 100 ? 1.387 4.978 0.628 1.00 96.25 100 PHE A O 1
ATOM 786 N N . GLY A 1 101 ? 0.503 4.105 -1.251 1.00 95.69 101 GLY A N 1
ATOM 787 C CA . GLY A 1 101 ? 1.640 4.390 -2.124 1.00 95.69 101 GLY A CA 1
ATOM 788 C C . GLY A 1 101 ? 1.414 5.614 -3.011 1.00 95.69 101 GLY A C 1
ATOM 789 O O . GLY A 1 101 ? 0.352 6.244 -3.006 1.00 95.69 101 GLY A O 1
ATOM 790 N N . HIS A 1 102 ? 2.416 5.952 -3.819 1.00 94.12 102 HIS A N 1
ATOM 791 C CA . HIS A 1 102 ? 2.329 7.059 -4.769 1.00 94.12 102 HIS A CA 1
ATOM 792 C C . HIS A 1 102 ? 3.114 6.782 -6.052 1.00 94.12 102 HIS A C 1
ATOM 794 O O . HIS A 1 102 ? 4.131 6.085 -6.057 1.00 94.12 102 HIS A O 1
ATOM 800 N N . VAL A 1 103 ? 2.637 7.363 -7.151 1.00 91.62 103 VAL A N 1
ATOM 801 C CA . VAL A 1 103 ? 3.327 7.335 -8.444 1.00 91.62 103 VAL A CA 1
ATOM 802 C C . VAL A 1 103 ? 4.625 8.142 -8.350 1.00 91.62 103 VAL A C 1
ATOM 804 O O . VAL A 1 103 ? 4.669 9.193 -7.709 1.00 91.62 103 VAL A O 1
ATOM 807 N N . GLY A 1 104 ? 5.681 7.651 -9.002 1.00 90.06 104 GLY A N 1
ATOM 808 C CA . GLY A 1 104 ? 6.993 8.307 -9.026 1.00 90.06 104 GLY A CA 1
ATOM 809 C C . GLY A 1 104 ? 7.841 8.080 -7.772 1.00 90.06 104 GLY A C 1
ATOM 810 O O . GLY A 1 104 ? 8.836 8.776 -7.591 1.00 90.06 104 GLY A O 1
ATOM 811 N N . CYS A 1 105 ? 7.468 7.122 -6.914 1.00 93.25 105 CYS A N 1
ATOM 812 C CA . CYS A 1 105 ? 8.227 6.795 -5.712 1.00 93.25 105 CYS A CA 1
ATOM 813 C C . CYS A 1 105 ? 9.658 6.368 -6.025 1.00 93.25 105 CYS A C 1
ATOM 815 O O . CYS A 1 105 ? 9.885 5.320 -6.631 1.00 93.25 105 CYS A O 1
ATOM 817 N N . LYS A 1 106 ? 10.626 7.146 -5.528 1.00 93.38 106 LYS A N 1
ATOM 818 C CA . LYS A 1 106 ? 12.053 6.865 -5.714 1.00 93.38 106 LYS A CA 1
ATOM 819 C C . LYS A 1 106 ? 12.478 5.538 -5.105 1.00 93.38 106 LYS A C 1
ATOM 821 O O . LYS A 1 106 ? 13.296 4.833 -5.679 1.00 93.38 106 LYS A O 1
ATOM 826 N N . THR A 1 107 ? 11.893 5.152 -3.975 1.00 95.56 107 THR A N 1
ATOM 827 C CA . THR A 1 107 ? 12.177 3.838 -3.391 1.00 95.56 107 THR A CA 1
ATOM 828 C C . THR A 1 107 ? 11.668 2.704 -4.276 1.00 95.56 107 THR A C 1
ATOM 830 O O . THR A 1 107 ? 12.388 1.731 -4.471 1.00 95.56 107 THR A O 1
ATOM 833 N N . VAL A 1 108 ? 10.470 2.835 -4.855 1.00 96.06 108 VAL A N 1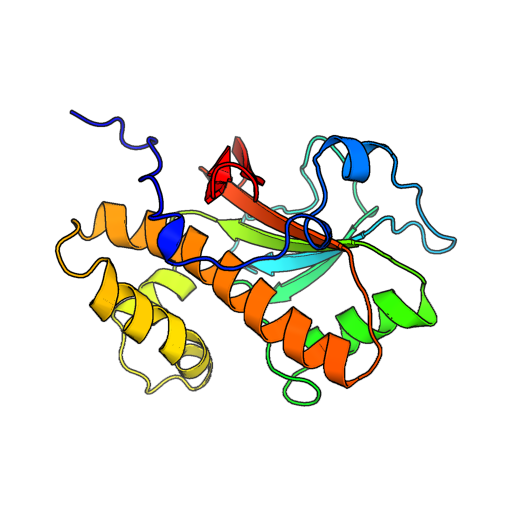
ATOM 834 C CA . VAL A 1 108 ? 9.930 1.832 -5.788 1.00 96.06 108 VAL A CA 1
ATOM 835 C C . VAL A 1 108 ? 10.769 1.767 -7.065 1.00 96.06 108 VAL A C 1
ATOM 837 O O . VAL A 1 108 ? 11.080 0.675 -7.525 1.00 96.06 108 VAL A O 1
ATOM 840 N N . GLU A 1 109 ? 11.203 2.910 -7.597 1.00 95.62 109 GLU A N 1
ATOM 841 C CA . GLU A 1 109 ? 12.153 2.974 -8.715 1.00 95.62 109 GLU A CA 1
ATOM 842 C C . GLU A 1 109 ? 13.445 2.205 -8.400 1.00 95.62 109 GLU A C 1
ATOM 844 O O . GLU A 1 109 ? 13.859 1.333 -9.167 1.00 95.62 109 GLU A O 1
ATOM 849 N N . HIS A 1 110 ? 14.030 2.438 -7.222 1.00 96.50 110 HIS A N 1
ATOM 850 C CA . HIS A 1 110 ? 15.224 1.716 -6.787 1.00 96.50 110 HIS A CA 1
ATOM 851 C C . HIS A 1 110 ? 14.966 0.215 -6.579 1.00 96.50 110 HIS A C 1
ATOM 853 O O . HIS A 1 110 ? 15.823 -0.607 -6.908 1.00 96.50 110 HIS A O 1
ATOM 859 N N . PHE A 1 111 ? 13.780 -0.181 -6.102 1.00 96.94 111 PHE A N 1
ATOM 860 C CA . PHE A 1 111 ? 13.414 -1.597 -6.019 1.00 96.94 111 PHE A CA 1
ATOM 861 C C . PHE A 1 111 ? 13.463 -2.286 -7.383 1.00 96.94 111 PHE A C 1
ATOM 863 O O . PHE A 1 111 ? 13.870 -3.447 -7.439 1.00 96.94 111 PHE A O 1
ATOM 870 N N . LEU A 1 112 ? 13.118 -1.605 -8.478 1.00 95.38 112 LEU A N 1
ATOM 871 C CA . LEU A 1 112 ? 13.148 -2.205 -9.813 1.00 95.38 112 LEU A CA 1
ATOM 872 C C . LEU A 1 112 ? 14.559 -2.307 -10.393 1.00 95.38 112 LEU A C 1
ATOM 874 O O . LEU A 1 112 ? 14.892 -3.345 -10.964 1.00 95.38 112 LEU A O 1
ATOM 878 N N . TRP A 1 113 ? 15.372 -1.257 -10.259 1.00 94.12 113 TRP A N 1
ATOM 879 C CA . TRP A 1 113 ? 16.542 -1.092 -11.132 1.00 94.12 113 TRP A CA 1
ATOM 880 C C . TRP A 1 113 ? 17.889 -0.944 -10.427 1.00 94.12 113 TRP A C 1
ATOM 882 O O . TRP A 1 113 ? 18.909 -1.163 -11.071 1.00 94.12 113 TRP A O 1
ATOM 892 N N . GLU A 1 114 ? 17.919 -0.618 -9.135 1.00 92.56 114 GLU A N 1
ATOM 893 C CA . GLU A 1 114 ? 19.185 -0.408 -8.422 1.00 92.56 114 GLU A CA 1
ATOM 894 C C . GLU A 1 114 ? 19.767 -1.712 -7.860 1.00 92.56 114 GLU A C 1
ATOM 896 O O . GLU A 1 114 ? 19.058 -2.698 -7.614 1.00 92.56 114 GLU A O 1
ATOM 901 N N . ASP A 1 115 ? 21.076 -1.714 -7.620 1.00 83.12 115 ASP A N 1
ATOM 902 C CA . ASP A 1 115 ? 21.756 -2.834 -6.972 1.00 83.12 115 ASP A CA 1
ATOM 903 C C . ASP A 1 115 ? 21.359 -2.972 -5.491 1.00 83.12 115 ASP A C 1
ATOM 905 O O . ASP A 1 115 ? 20.928 -2.033 -4.818 1.00 83.12 115 ASP A O 1
ATOM 909 N N . ARG A 1 116 ? 21.486 -4.195 -4.965 1.00 83.94 116 ARG A N 1
ATOM 910 C CA . ARG A 1 116 ? 20.963 -4.608 -3.645 1.00 83.94 116 ARG A CA 1
ATOM 911 C C . ARG A 1 116 ? 21.945 -4.420 -2.494 1.00 83.94 116 ARG A C 1
ATOM 913 O O 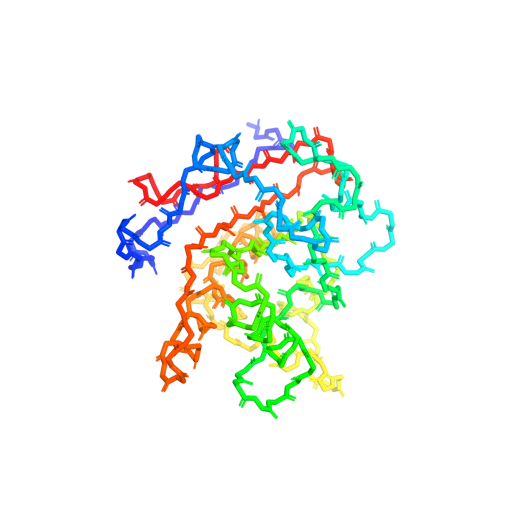. ARG A 1 116 ? 21.781 -5.028 -1.436 1.00 83.94 116 ARG A O 1
ATOM 920 N N . ASP A 1 117 ? 22.936 -3.561 -2.702 1.00 84.06 117 ASP A N 1
ATOM 921 C CA . ASP A 1 117 ? 23.986 -3.261 -1.726 1.00 84.06 117 ASP A CA 1
ATOM 922 C C . ASP A 1 117 ? 23.442 -2.504 -0.506 1.00 84.06 117 ASP A C 1
ATOM 924 O O . ASP A 1 117 ? 24.001 -2.579 0.588 1.00 84.06 117 ASP A O 1
ATOM 928 N N . ILE A 1 118 ? 22.318 -1.801 -0.677 1.00 90.25 118 ILE A N 1
ATOM 929 C CA . ILE A 1 118 ? 21.551 -1.214 0.420 1.00 90.25 118 ILE A CA 1
ATOM 930 C C . ILE A 1 118 ? 20.537 -2.253 0.906 1.00 90.25 118 ILE A C 1
ATOM 932 O O . ILE A 1 118 ? 19.609 -2.598 0.177 1.00 90.25 118 ILE A O 1
ATOM 936 N N . GLU A 1 119 ? 20.676 -2.697 2.158 1.00 92.12 119 GLU A N 1
ATOM 937 C CA . GLU A 1 119 ? 19.833 -3.732 2.781 1.00 92.12 119 GLU A CA 1
ATOM 938 C C . GLU A 1 119 ? 18.331 -3.461 2.610 1.00 92.12 119 GLU A C 1
ATOM 940 O O . GLU A 1 119 ? 17.594 -4.344 2.190 1.00 92.12 119 GLU A O 1
ATOM 945 N N . TRP A 1 120 ? 17.877 -2.218 2.807 1.00 93.56 120 TRP A N 1
ATOM 946 C CA . TRP A 1 120 ? 16.460 -1.867 2.644 1.00 93.56 120 TRP A CA 1
ATOM 947 C C . TRP A 1 120 ? 15.913 -2.158 1.239 1.00 93.56 120 TRP A C 1
ATOM 949 O O . TRP A 1 120 ? 14.743 -2.510 1.078 1.00 93.56 120 TRP A O 1
ATOM 959 N N . LEU A 1 121 ? 16.753 -2.040 0.203 1.00 94.69 121 LEU A N 1
ATOM 960 C CA . LEU A 1 121 ? 16.328 -2.321 -1.165 1.00 94.69 121 LEU A CA 1
ATOM 961 C C . LEU A 1 121 ? 15.986 -3.796 -1.369 1.00 94.69 121 LEU A C 1
ATOM 963 O O . LEU A 1 121 ? 15.185 -4.077 -2.255 1.00 94.69 121 LEU A O 1
ATOM 967 N N . GLN A 1 122 ? 16.490 -4.700 -0.513 1.00 94.38 122 GLN A N 1
ATOM 968 C CA . GLN A 1 122 ? 16.173 -6.136 -0.497 1.00 94.38 122 GLN A CA 1
ATOM 969 C C . GLN A 1 122 ? 14.680 -6.421 -0.268 1.00 94.38 122 GLN A C 1
ATOM 971 O O . GLN A 1 122 ? 14.142 -7.426 -0.732 1.00 94.38 122 GLN A O 1
ATOM 976 N N . HIS A 1 123 ? 13.939 -5.496 0.334 1.00 93.88 123 HIS A N 1
ATOM 977 C CA . HIS A 1 123 ? 12.501 -5.682 0.525 1.00 93.88 123 HIS A CA 1
ATOM 978 C C . HIS A 1 123 ? 11.681 -5.548 -0.771 1.00 93.88 123 HIS A C 1
ATOM 980 O O . HIS A 1 123 ? 10.524 -5.969 -0.810 1.00 93.88 123 HIS A O 1
ATOM 986 N N . GLY A 1 124 ? 12.286 -5.055 -1.857 1.00 95.06 124 GLY A N 1
ATOM 987 C CA . GLY A 1 124 ? 11.673 -4.963 -3.182 1.00 95.06 124 GLY A CA 1
ATOM 988 C C . GLY A 1 124 ? 11.849 -6.195 -4.080 1.00 95.06 124 GLY A C 1
ATOM 989 O O . GLY A 1 124 ? 11.577 -6.098 -5.271 1.00 95.06 124 GLY A O 1
ATOM 990 N N . ASP A 1 125 ? 12.369 -7.332 -3.580 1.00 94.88 125 ASP A N 1
ATOM 991 C CA . ASP A 1 125 ? 12.843 -8.461 -4.432 1.00 94.88 125 ASP A CA 1
ATOM 992 C C . ASP A 1 125 ? 11.648 -9.067 -5.158 1.00 94.88 125 ASP A C 1
ATOM 994 O O . ASP A 1 125 ? 11.608 -9.136 -6.383 1.00 94.88 125 ASP A O 1
ATOM 998 N N . LYS A 1 126 ? 10.598 -9.351 -4.383 1.00 95.12 126 LYS A N 1
ATOM 999 C CA . LYS A 1 126 ? 9.330 -9.862 -4.902 1.00 95.12 126 LYS A CA 1
ATOM 1000 C C . LYS A 1 126 ? 8.700 -8.926 -5.931 1.00 95.12 126 LYS A C 1
ATOM 1002 O O . LYS A 1 126 ? 8.152 -9.409 -6.912 1.00 95.12 126 LYS A O 1
ATOM 1007 N N . LEU A 1 127 ? 8.773 -7.609 -5.717 1.00 97.06 127 LEU A N 1
ATOM 1008 C CA . LEU A 1 127 ? 8.242 -6.635 -6.671 1.00 97.06 127 LEU A CA 1
ATOM 1009 C C . LEU A 1 127 ? 9.038 -6.658 -7.977 1.00 97.06 127 LEU A C 1
ATOM 1011 O O . LEU A 1 127 ? 8.441 -6.699 -9.047 1.00 97.06 127 LEU A O 1
ATOM 1015 N N . ARG A 1 128 ? 10.373 -6.662 -7.900 1.00 96.69 128 ARG A N 1
ATOM 1016 C CA . ARG A 1 128 ? 11.253 -6.736 -9.073 1.00 96.69 128 ARG A CA 1
ATOM 1017 C C . ARG A 1 128 ? 10.982 -7.992 -9.896 1.00 96.69 128 ARG A C 1
ATOM 1019 O O . ARG A 1 128 ? 10.788 -7.885 -11.105 1.00 96.69 128 ARG A O 1
ATOM 1026 N N . ASP A 1 129 ? 10.934 -9.152 -9.245 1.00 96.69 129 ASP A N 1
ATOM 1027 C CA . ASP A 1 129 ? 10.677 -10.435 -9.905 1.00 96.69 129 ASP A CA 1
ATOM 1028 C C . ASP A 1 129 ? 9.301 -10.447 -10.575 1.00 96.69 129 ASP A C 1
ATOM 1030 O O . ASP A 1 129 ? 9.173 -10.827 -11.738 1.00 96.69 129 ASP A O 1
ATOM 1034 N N . PHE A 1 130 ? 8.279 -9.963 -9.864 1.00 96.94 130 PHE A N 1
ATOM 1035 C CA . PHE A 1 130 ? 6.917 -9.866 -10.375 1.00 96.94 130 PHE A CA 1
ATOM 1036 C C . PHE A 1 130 ? 6.824 -8.928 -11.589 1.00 96.94 130 PHE A C 1
ATOM 1038 O O . PHE A 1 130 ? 6.265 -9.297 -12.622 1.00 96.94 130 PHE A O 1
ATOM 1045 N N . MET A 1 131 ? 7.431 -7.742 -11.505 1.00 97.00 131 MET A N 1
ATOM 1046 C CA . MET A 1 131 ? 7.461 -6.770 -12.601 1.00 97.00 131 MET A CA 1
ATOM 1047 C C . MET A 1 131 ? 8.218 -7.297 -13.820 1.00 97.00 131 MET A C 1
ATOM 1049 O O . MET A 1 131 ? 7.751 -7.126 -14.943 1.00 97.00 131 MET A O 1
ATOM 1053 N N . SER A 1 132 ? 9.350 -7.970 -13.609 1.00 96.12 132 SER A N 1
ATOM 1054 C CA . SER A 1 132 ? 10.129 -8.601 -14.679 1.00 96.12 132 SER A CA 1
ATOM 1055 C C . SER A 1 132 ? 9.323 -9.690 -15.395 1.00 96.12 132 SER A C 1
ATOM 1057 O O . SER A 1 132 ? 9.309 -9.748 -16.624 1.00 96.12 132 SER A O 1
ATOM 1059 N N . LEU A 1 133 ? 8.599 -10.514 -14.631 1.00 96.75 133 LEU A N 1
ATOM 1060 C CA . LEU A 1 133 ? 7.824 -11.634 -15.161 1.00 96.75 133 LEU A CA 1
ATOM 1061 C C . LEU A 1 133 ? 6.566 -11.196 -15.926 1.00 96.75 133 LEU A C 1
ATOM 1063 O O . LEU A 1 133 ? 6.226 -11.821 -16.929 1.00 96.75 133 LEU A O 1
ATOM 1067 N N . HIS A 1 134 ? 5.870 -10.160 -15.453 1.00 96.00 134 HIS A N 1
ATOM 1068 C CA . HIS A 1 134 ? 4.534 -9.807 -15.952 1.00 96.00 134 HIS A CA 1
ATOM 1069 C C . HIS A 1 134 ? 4.478 -8.509 -16.763 1.00 96.00 134 HIS A C 1
ATOM 1071 O O . HIS A 1 134 ? 3.597 -8.355 -17.604 1.00 96.00 134 HIS A O 1
ATOM 1077 N N . TYR A 1 135 ? 5.424 -7.592 -16.555 1.00 95.38 135 TYR A N 1
ATOM 1078 C CA . TYR A 1 135 ? 5.410 -6.253 -17.154 1.00 95.38 135 TYR A CA 1
ATOM 1079 C C . TYR A 1 135 ? 6.771 -5.847 -17.753 1.00 95.38 135 TYR A C 1
ATOM 1081 O O . TYR A 1 135 ? 7.025 -4.662 -17.990 1.00 95.38 135 TYR A O 1
ATOM 1089 N N . GLY A 1 136 ? 7.648 -6.81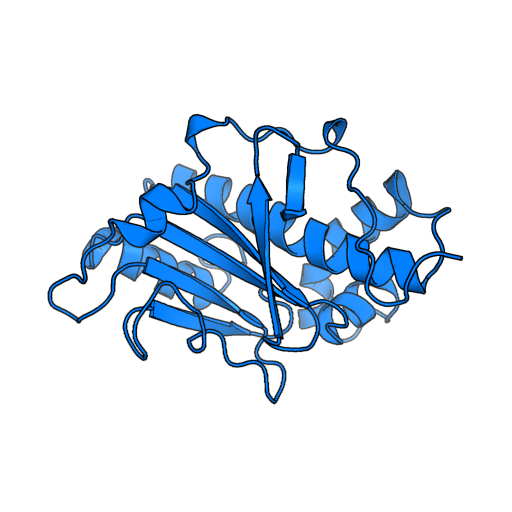8 -18.037 1.00 92.31 136 GLY A N 1
ATOM 1090 C CA . GLY A 1 136 ? 8.986 -6.577 -18.590 1.00 92.31 136 GLY A CA 1
ATOM 1091 C C . GLY A 1 136 ? 8.988 -5.868 -19.952 1.00 92.31 136 GLY A C 1
ATOM 1092 O O . GLY A 1 136 ? 9.891 -5.081 -20.224 1.00 92.31 136 GLY A O 1
ATOM 1093 N N . ASP A 1 137 ? 7.948 -6.079 -20.765 1.00 92.19 137 ASP A N 1
ATOM 1094 C CA . ASP A 1 137 ? 7.814 -5.494 -22.110 1.00 92.19 137 ASP A CA 1
ATOM 1095 C C . ASP A 1 137 ? 7.170 -4.094 -22.121 1.00 92.19 137 ASP A C 1
ATOM 1097 O O . ASP A 1 137 ? 7.060 -3.448 -23.168 1.00 92.19 137 ASP A O 1
ATOM 1101 N N . VAL A 1 138 ? 6.718 -3.608 -20.964 1.00 92.94 138 VAL A N 1
ATOM 1102 C CA . VAL A 1 138 ? 6.099 -2.287 -20.823 1.00 92.94 138 VAL A CA 1
ATOM 1103 C C . VAL A 1 138 ? 7.181 -1.195 -20.774 1.00 92.94 138 VAL A C 1
ATOM 1105 O O . VAL A 1 138 ? 8.292 -1.425 -20.305 1.00 92.94 138 VAL A O 1
ATOM 1108 N N . SER A 1 139 ? 6.880 0.020 -21.253 1.00 90.00 139 SER A N 1
ATOM 1109 C CA . SER A 1 139 ? 7.827 1.147 -21.187 1.00 90.00 139 SER A CA 1
ATOM 1110 C C . SER A 1 139 ? 8.233 1.474 -19.743 1.00 90.00 139 S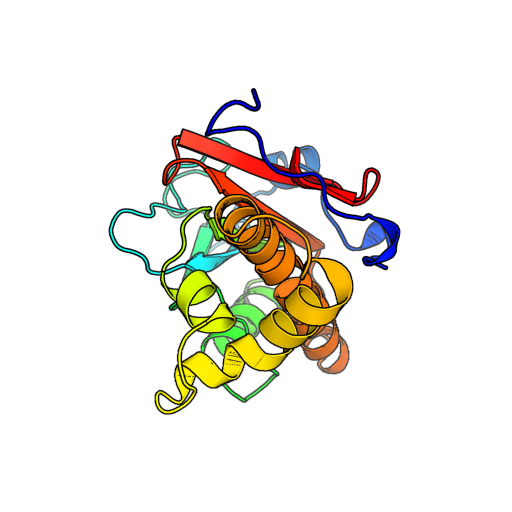ER A C 1
ATOM 1112 O O . SER A 1 139 ? 7.425 1.347 -18.828 1.00 90.00 139 SER A O 1
ATOM 1114 N N . ALA A 1 140 ? 9.460 1.963 -19.533 1.00 87.25 140 ALA A N 1
ATOM 1115 C CA . ALA A 1 140 ? 9.979 2.267 -18.192 1.00 87.25 140 ALA A CA 1
ATOM 1116 C C . ALA A 1 140 ? 9.090 3.245 -17.390 1.00 87.25 140 ALA A C 1
ATOM 1118 O O . ALA A 1 140 ? 8.876 3.059 -16.196 1.00 87.25 140 ALA A O 1
ATOM 1119 N N . GLU A 1 141 ? 8.523 4.261 -18.048 1.00 83.38 141 GLU A N 1
ATOM 1120 C CA . GLU A 1 141 ? 7.579 5.202 -17.423 1.00 83.38 141 GLU A CA 1
ATOM 1121 C C . GLU A 1 141 ? 6.321 4.488 -16.908 1.00 83.38 141 GLU A C 1
ATOM 1123 O O . GLU A 1 141 ? 5.909 4.674 -15.761 1.00 83.38 141 GLU A O 1
ATOM 1128 N N . ASN A 1 142 ? 5.751 3.601 -17.726 1.00 90.12 142 ASN A N 1
ATOM 1129 C CA . ASN A 1 142 ? 4.592 2.808 -17.337 1.00 90.12 142 ASN A CA 1
ATOM 1130 C C . ASN A 1 142 ? 4.960 1.757 -16.277 1.00 90.12 142 ASN A C 1
ATOM 1132 O O . ASN A 1 142 ? 4.164 1.523 -15.371 1.00 90.12 142 ASN A O 1
ATOM 1136 N N . GLN A 1 143 ? 6.167 1.181 -16.318 1.00 93.00 143 GLN A N 1
ATOM 1137 C CA . GLN A 1 143 ? 6.647 0.247 -15.295 1.00 93.00 143 GLN A CA 1
ATOM 1138 C C . GLN A 1 143 ? 6.670 0.879 -13.904 1.00 93.00 143 GLN A C 1
ATOM 1140 O O . GLN A 1 143 ? 6.265 0.216 -12.959 1.00 93.00 143 GLN A O 1
ATOM 1145 N N . LEU A 1 144 ? 7.070 2.145 -13.751 1.00 92.38 144 LEU A N 1
ATOM 1146 C CA . LEU A 1 144 ? 7.047 2.811 -12.438 1.00 92.38 144 LEU A CA 1
ATOM 1147 C C . LEU A 1 144 ? 5.627 2.992 -11.900 1.00 92.38 144 LEU A C 1
ATOM 1149 O O . LEU A 1 144 ? 5.371 2.803 -10.711 1.00 92.38 144 LEU A O 1
ATOM 1153 N N . SER A 1 145 ? 4.700 3.348 -12.786 1.00 92.75 145 SER A N 1
ATOM 1154 C CA . SER A 1 145 ? 3.285 3.514 -12.459 1.00 92.75 145 SER A CA 1
ATOM 1155 C C . SER A 1 145 ? 2.635 2.188 -12.042 1.00 92.75 145 SER A C 1
ATOM 1157 O O . SER A 1 145 ? 1.926 2.119 -11.036 1.00 92.75 145 SER A O 1
ATOM 1159 N N . ILE A 1 146 ? 2.929 1.110 -12.772 1.00 96.06 146 ILE A N 1
ATOM 1160 C CA . ILE A 1 146 ? 2.483 -0.250 -12.446 1.00 96.06 146 ILE A CA 1
ATOM 1161 C C . ILE A 1 146 ? 3.156 -0.732 -11.160 1.00 96.06 146 ILE A C 1
ATOM 1163 O O . ILE A 1 146 ? 2.477 -1.205 -10.263 1.00 96.06 146 ILE A O 1
ATOM 1167 N N . ALA A 1 147 ? 4.465 -0.546 -11.005 1.00 97.06 147 ALA A N 1
ATOM 1168 C CA . ALA A 1 147 ? 5.195 -1.002 -9.827 1.00 97.06 147 ALA A CA 1
ATOM 1169 C C . ALA A 1 147 ? 4.728 -0.321 -8.539 1.00 97.06 147 ALA A C 1
ATOM 1171 O O . ALA A 1 147 ? 4.696 -0.966 -7.497 1.00 97.06 147 ALA A O 1
ATOM 1172 N N . ALA A 1 148 ? 4.330 0.955 -8.585 1.00 96.31 148 ALA A N 1
ATOM 1173 C CA . ALA A 1 148 ? 3.736 1.620 -7.427 1.00 96.31 148 ALA A CA 1
ATOM 1174 C C . ALA A 1 148 ? 2.416 0.949 -7.005 1.00 96.31 148 ALA A C 1
ATOM 1176 O O . ALA A 1 148 ? 2.204 0.707 -5.816 1.00 96.31 148 ALA A O 1
ATOM 1177 N N . GLN A 1 149 ? 1.564 0.610 -7.977 1.00 97.69 149 GLN A N 1
ATOM 1178 C CA . GLN A 1 149 ? 0.313 -0.119 -7.758 1.00 97.69 149 GLN A CA 1
ATOM 1179 C C . GLN A 1 149 ? 0.569 -1.540 -7.236 1.00 97.69 149 GLN A C 1
ATOM 1181 O O . GLN A 1 149 ? 0.038 -1.924 -6.196 1.00 97.69 149 GLN A O 1
ATOM 1186 N N . GLU A 1 150 ? 1.429 -2.300 -7.910 1.00 97.81 150 GLU A N 1
ATOM 1187 C CA . GLU A 1 150 ? 1.745 -3.685 -7.553 1.00 97.81 150 GLU A CA 1
ATOM 1188 C C . GLU A 1 150 ? 2.467 -3.779 -6.208 1.00 97.81 150 GLU A C 1
ATOM 1190 O O . GLU A 1 150 ? 2.224 -4.710 -5.446 1.00 97.81 150 GLU A O 1
ATOM 1195 N N . ASN A 1 151 ? 3.289 -2.789 -5.847 1.00 98.00 151 ASN A N 1
ATOM 1196 C CA . ASN A 1 151 ? 3.889 -2.727 -4.518 1.00 98.00 151 ASN A CA 1
ATOM 1197 C C . ASN A 1 151 ? 2.805 -2.690 -3.433 1.00 98.00 151 ASN A C 1
ATOM 1199 O O . ASN A 1 151 ? 2.855 -3.501 -2.514 1.00 98.00 151 ASN A O 1
ATOM 1203 N N . ILE A 1 152 ? 1.797 -1.817 -3.562 1.00 97.94 152 ILE A N 1
ATOM 1204 C CA . ILE A 1 152 ? 0.677 -1.728 -2.607 1.00 97.94 152 ILE A CA 1
ATOM 1205 C C . ILE A 1 152 ? -0.010 -3.091 -2.455 1.00 97.94 152 ILE A C 1
ATOM 1207 O O . ILE A 1 152 ? -0.210 -3.564 -1.335 1.00 97.94 152 ILE A O 1
ATOM 1211 N N . LEU A 1 153 ? -0.334 -3.745 -3.574 1.00 97.50 153 LEU A N 1
ATOM 1212 C CA . LEU A 1 153 ? -1.029 -5.034 -3.569 1.00 97.50 153 LEU A CA 1
ATOM 1213 C C . LEU A 1 153 ? -0.167 -6.154 -2.976 1.00 97.50 153 LEU A C 1
ATOM 1215 O O . LEU A 1 153 ? -0.659 -6.954 -2.179 1.00 97.50 153 LEU A O 1
ATOM 1219 N N . LEU A 1 154 ? 1.128 -6.193 -3.291 1.00 96.50 154 LEU A N 1
ATOM 1220 C CA . LEU A 1 154 ? 2.059 -7.164 -2.718 1.00 96.50 154 LEU A CA 1
ATOM 1221 C C . LEU A 1 154 ? 2.223 -6.980 -1.205 1.00 96.50 154 LEU A C 1
ATOM 1223 O O . LEU A 1 154 ? 2.241 -7.987 -0.492 1.00 96.50 154 LEU A O 1
ATOM 1227 N N . GLN A 1 155 ? 2.300 -5.736 -0.710 1.00 95.88 155 GLN A N 1
ATOM 1228 C CA . GLN A 1 155 ? 2.339 -5.474 0.732 1.00 95.88 155 GLN A CA 1
ATOM 1229 C C . GLN A 1 155 ? 1.046 -5.944 1.402 1.00 95.88 155 GLN A C 1
ATOM 1231 O O . GLN A 1 155 ? 1.112 -6.702 2.363 1.00 95.88 155 GLN A O 1
ATOM 1236 N N . LEU A 1 156 ? -0.122 -5.587 0.856 1.00 95.50 156 LEU A N 1
ATOM 1237 C CA . LEU A 1 156 ? -1.420 -6.012 1.395 1.00 95.50 156 LEU A CA 1
ATOM 1238 C C . LEU A 1 156 ? -1.566 -7.537 1.426 1.00 95.50 156 LEU A C 1
ATOM 1240 O O . LEU A 1 156 ? -1.998 -8.091 2.434 1.00 95.50 156 LEU A O 1
ATOM 1244 N N . LYS A 1 157 ? -1.174 -8.233 0.352 1.00 93.06 157 LYS A N 1
ATOM 1245 C CA . LYS A 1 157 ? -1.253 -9.699 0.275 1.00 93.06 157 LYS A CA 1
ATOM 1246 C C . LYS A 1 157 ? -0.341 -10.370 1.293 1.00 93.06 157 LYS A C 1
ATOM 1248 O O . LYS A 1 157 ? -0.776 -11.259 2.019 1.00 93.06 157 LYS A O 1
ATOM 1253 N N . LYS A 1 158 ? 0.931 -9.970 1.321 1.00 86.94 158 LYS A N 1
ATOM 1254 C CA . LYS A 1 158 ? 1.937 -10.545 2.220 1.00 86.94 158 LYS A CA 1
ATOM 1255 C C . LYS A 1 158 ? 1.578 -10.276 3.677 1.00 86.94 158 LYS A C 1
ATOM 1257 O O . LYS A 1 158 ? 1.650 -11.189 4.495 1.00 86.94 158 LYS A O 1
ATOM 1262 N N . GLU A 1 159 ? 1.200 -9.041 3.980 1.00 84.00 159 GLU A N 1
ATOM 1263 C CA . GLU A 1 159 ? 0.938 -8.632 5.348 1.00 84.00 159 GLU A CA 1
ATOM 1264 C C . GLU A 1 159 ? -0.357 -9.222 5.882 1.00 84.00 159 GLU A C 1
ATOM 1266 O O . GLU A 1 159 ? -0.374 -9.705 7.008 1.00 84.00 159 GLU A O 1
ATOM 1271 N N . MET A 1 160 ? -1.420 -9.278 5.076 1.00 85.19 160 MET A N 1
ATOM 1272 C CA . MET A 1 160 ? -2.658 -9.917 5.518 1.00 85.19 160 MET A CA 1
ATOM 1273 C C . MET A 1 160 ? -2.425 -11.382 5.899 1.00 85.19 160 MET A C 1
ATOM 1275 O O . MET A 1 160 ? -2.921 -11.814 6.934 1.00 85.19 160 MET A O 1
ATOM 1279 N N . LEU A 1 161 ? -1.612 -12.119 5.131 1.00 85.31 161 LEU A N 1
ATOM 1280 C CA . LEU A 1 161 ? -1.226 -13.487 5.491 1.00 85.31 161 LEU A CA 1
ATOM 1281 C C . LEU A 1 161 ? -0.483 -13.531 6.836 1.00 85.31 161 LEU A C 1
ATOM 1283 O O . LEU A 1 161 ? -0.869 -14.288 7.721 1.00 85.31 161 LEU A O 1
ATOM 1287 N N . SER A 1 162 ? 0.534 -12.682 7.006 1.00 89.44 162 SER A N 1
ATOM 1288 C CA . SER A 1 162 ? 1.345 -12.589 8.230 1.00 89.44 162 SER A CA 1
ATOM 1289 C C . SER A 1 162 ? 0.509 -12.233 9.473 1.00 89.44 162 SER A C 1
ATOM 1291 O O . SER A 1 162 ? 0.628 -12.878 10.515 1.00 89.44 162 SER A O 1
ATOM 1293 N N . LEU A 1 163 ? -0.381 -11.243 9.366 1.00 89.38 163 LEU A N 1
ATOM 1294 C CA . LEU A 1 163 ? -1.291 -10.808 10.430 1.00 89.38 163 LEU A CA 1
ATOM 1295 C C . LEU A 1 163 ? -2.331 -11.878 10.780 1.00 89.38 163 LEU A C 1
ATOM 1297 O O . LEU A 1 163 ? -2.545 -12.167 11.961 1.00 89.38 163 LEU A O 1
ATOM 1301 N N . HIS A 1 164 ? -2.933 -12.502 9.767 1.00 89.69 164 HIS A N 1
ATOM 1302 C CA . HIS A 1 164 ? -3.939 -13.548 9.942 1.00 89.69 164 HIS A CA 1
ATOM 1303 C C . HIS A 1 164 ? -3.371 -14.773 10.672 1.00 89.69 164 HIS A C 1
ATOM 1305 O O . HIS A 1 164 ? -4.004 -15.292 11.593 1.00 89.69 164 HIS A O 1
ATOM 1311 N N . GLU A 1 165 ? -2.142 -15.190 10.344 1.00 91.94 165 GLU A N 1
ATOM 1312 C CA . GLU A 1 165 ? -1.426 -16.267 11.051 1.00 91.94 165 GLU A CA 1
ATOM 1313 C C . GLU A 1 165 ? -1.245 -15.982 12.556 1.00 91.94 165 GLU A C 1
ATOM 1315 O O . GLU A 1 165 ? -1.145 -16.916 13.355 1.00 91.94 165 GLU A O 1
ATOM 1320 N N . HIS A 1 166 ? -1.274 -14.705 12.953 1.00 91.31 166 HIS A N 1
ATOM 1321 C CA . HIS A 1 166 ? -1.167 -14.240 14.339 1.00 91.31 166 HIS A CA 1
ATOM 1322 C C . HIS A 1 166 ? -2.513 -13.781 14.938 1.00 91.31 166 HIS A C 1
ATOM 1324 O O . HIS A 1 166 ? -2.546 -13.187 16.019 1.00 91.31 166 HIS A O 1
ATOM 1330 N N . GLY A 1 167 ? -3.640 -14.071 14.276 1.00 91.31 167 GLY A N 1
ATOM 1331 C CA . GLY A 1 167 ? -4.986 -13.751 14.765 1.00 91.31 167 GLY A CA 1
ATOM 1332 C C . GLY A 1 167 ? -5.331 -12.258 14.735 1.00 91.31 167 GLY A C 1
ATOM 1333 O O . GLY A 1 167 ? -6.199 -11.808 15.488 1.00 91.31 167 GLY A O 1
ATOM 1334 N N . VAL A 1 168 ? -4.639 -11.474 13.908 1.00 92.75 168 VAL A N 1
ATOM 1335 C CA . VAL A 1 168 ? -4.968 -10.073 13.636 1.00 92.75 168 VAL A CA 1
ATOM 1336 C C . VAL A 1 168 ? -5.802 -10.016 12.359 1.00 92.75 168 VAL A C 1
ATOM 1338 O O . VAL A 1 168 ? -5.355 -10.437 11.298 1.00 92.75 168 VAL A O 1
ATOM 1341 N N . GLU A 1 169 ? -7.004 -9.454 12.457 1.00 91.00 169 GLU A N 1
ATOM 1342 C CA . GLU A 1 169 ? -7.907 -9.268 11.319 1.00 91.00 169 GLU A CA 1
ATOM 1343 C C . GLU A 1 169 ? -8.083 -7.783 11.013 1.00 91.00 169 GLU A C 1
ATOM 1345 O O . GLU A 1 169 ? -8.306 -6.978 11.923 1.00 91.00 169 GLU A O 1
ATOM 1350 N N . ALA A 1 170 ? -8.054 -7.437 9.728 1.00 94.50 170 ALA A N 1
ATOM 1351 C CA . ALA A 1 170 ? -8.351 -6.098 9.242 1.00 94.50 170 ALA A CA 1
ATOM 1352 C C . ALA A 1 170 ? -8.982 -6.146 7.850 1.00 94.50 170 ALA A C 1
ATOM 1354 O O . ALA A 1 170 ? -8.656 -6.992 7.016 1.00 94.50 170 ALA A O 1
ATOM 1355 N N . ARG A 1 171 ? -9.863 -5.187 7.590 1.00 96.06 171 ARG A N 1
ATOM 1356 C CA . ARG A 1 171 ? -10.334 -4.841 6.257 1.00 96.06 171 ARG A CA 1
ATOM 1357 C C . ARG A 1 171 ? -9.244 -4.058 5.534 1.00 96.06 171 ARG A C 1
ATOM 1359 O O . ARG A 1 171 ? -8.664 -3.126 6.090 1.00 96.06 171 ARG A O 1
ATOM 1366 N N . LEU A 1 172 ? -8.956 -4.452 4.303 1.00 96.50 172 LEU A N 1
ATOM 1367 C CA . LEU A 1 172 ? -7.832 -3.942 3.530 1.00 96.50 172 LEU A CA 1
ATOM 1368 C C . LEU A 1 172 ? -8.250 -2.824 2.584 1.00 96.50 172 LEU A C 1
ATOM 1370 O O . LEU A 1 172 ? -9.313 -2.878 1.962 1.00 96.50 172 LEU A O 1
ATOM 1374 N N . HIS A 1 173 ? -7.360 -1.850 2.418 1.00 96.75 173 HIS A N 1
ATOM 1375 C CA . HIS A 1 173 ? -7.530 -0.743 1.485 1.00 96.75 173 HIS A CA 1
ATOM 1376 C C . HIS A 1 173 ? -6.201 -0.422 0.803 1.00 96.75 173 HIS A C 1
ATOM 1378 O O . HIS A 1 173 ? -5.209 -0.118 1.464 1.00 96.75 173 HIS A O 1
ATOM 1384 N N . GLY A 1 174 ? -6.175 -0.457 -0.529 1.00 96.69 174 GLY A N 1
ATOM 1385 C CA . GLY A 1 174 ? -5.027 -0.011 -1.321 1.00 96.69 174 GLY A CA 1
ATOM 1386 C C . GLY A 1 174 ? -5.264 1.393 -1.853 1.00 96.69 174 GLY A C 1
ATOM 1387 O O . GLY A 1 174 ? -6.232 1.609 -2.581 1.00 96.69 174 GLY A O 1
ATOM 1388 N N . TRP A 1 175 ? -4.423 2.356 -1.485 1.00 96.38 175 TRP A N 1
ATOM 1389 C CA . TRP A 1 175 ? -4.530 3.739 -1.951 1.00 96.38 175 TRP A CA 1
ATOM 1390 C C . TRP A 1 175 ? -3.300 4.110 -2.777 1.00 96.38 175 TRP A C 1
ATOM 1392 O O . TRP A 1 175 ? -2.173 3.781 -2.412 1.00 96.38 175 TRP A O 1
ATOM 1402 N N . LEU A 1 176 ? -3.515 4.831 -3.875 1.00 94.88 176 LEU A N 1
ATOM 1403 C CA . LEU A 1 176 ? -2.461 5.336 -4.746 1.00 94.88 176 LEU A CA 1
ATOM 1404 C C . LEU A 1 176 ? -2.626 6.838 -4.951 1.00 94.88 176 LEU A C 1
ATOM 1406 O O . LEU A 1 176 ? -3.666 7.309 -5.409 1.00 94.88 176 LEU A O 1
ATOM 1410 N N . SER A 1 177 ? -1.576 7.590 -4.655 1.00 92.56 177 SER A N 1
ATOM 1411 C CA . SER A 1 177 ? -1.530 9.023 -4.912 1.00 92.56 177 SER A CA 1
ATOM 1412 C C . SER A 1 177 ? -0.885 9.333 -6.259 1.00 92.56 177 SER A C 1
ATOM 1414 O O . SER A 1 177 ? 0.178 8.806 -6.593 1.00 92.56 177 SER A O 1
ATOM 1416 N N . ILE A 1 178 ? -1.503 10.238 -7.014 1.00 89.00 178 ILE A N 1
ATOM 1417 C CA . ILE A 1 178 ? -0.958 10.825 -8.238 1.00 89.00 178 ILE A CA 1
ATOM 1418 C C . ILE A 1 178 ? -0.651 12.296 -7.965 1.00 89.00 178 ILE A C 1
ATOM 1420 O O . ILE A 1 178 ? -1.512 13.046 -7.498 1.00 89.00 178 ILE A O 1
ATOM 1424 N N . GLY A 1 179 ? 0.577 12.715 -8.279 1.00 82.00 179 GLY A N 1
ATOM 1425 C CA . GLY A 1 179 ? 1.027 14.091 -8.067 1.00 82.00 179 GLY A CA 1
ATOM 1426 C C . GLY A 1 179 ? 1.086 14.483 -6.588 1.00 82.00 179 GLY A C 1
ATOM 1427 O O . GLY A 1 179 ? 0.629 15.569 -6.249 1.00 82.00 179 GLY A O 1
ATOM 1428 N N . LEU A 1 180 ? 1.595 13.590 -5.726 1.00 71.00 180 LEU A N 1
ATOM 1429 C CA . LEU A 1 180 ? 1.825 13.816 -4.286 1.00 71.00 180 LEU A CA 1
ATOM 1430 C C . LEU A 1 180 ? 0.613 14.368 -3.510 1.00 71.00 180 LEU A C 1
ATOM 1432 O O . LEU A 1 180 ? 0.758 15.196 -2.621 1.00 71.00 180 LEU A O 1
ATOM 1436 N N . GLY A 1 181 ? -0.588 13.886 -3.824 1.00 67.50 181 GLY A N 1
ATOM 1437 C CA . GLY A 1 181 ? -1.819 14.201 -3.086 1.00 67.50 181 GLY A CA 1
ATOM 1438 C C . GLY A 1 181 ? -2.896 14.870 -3.934 1.00 67.50 181 GLY A C 1
ATOM 1439 O O . GLY A 1 181 ? -4.043 14.943 -3.508 1.00 67.50 181 GLY A O 1
ATOM 1440 N N . ASN A 1 182 ? -2.574 15.283 -5.166 1.00 77.69 182 ASN A N 1
ATOM 1441 C CA . ASN A 1 182 ? -3.539 15.933 -6.060 1.00 77.69 182 ASN A CA 1
ATOM 1442 C C . ASN A 1 182 ? -4.727 15.034 -6.427 1.00 77.69 182 ASN A C 1
ATOM 1444 O O . ASN A 1 182 ? -5.842 15.518 -6.626 1.00 77.69 182 ASN A O 1
ATOM 1448 N N . ARG A 1 183 ? -4.492 13.725 -6.547 1.00 87.31 183 ARG A N 1
ATOM 1449 C CA . ARG A 1 183 ? -5.542 12.733 -6.781 1.00 87.31 183 ARG A CA 1
ATOM 1450 C C . ARG A 1 183 ? -5.210 11.448 -6.038 1.00 87.31 183 ARG A C 1
ATOM 1452 O O . ARG A 1 183 ? -4.105 10.936 -6.168 1.00 87.31 183 ARG A O 1
ATOM 1459 N N . ILE A 1 184 ? -6.188 10.919 -5.308 1.00 91.19 184 ILE A N 1
ATOM 1460 C CA . ILE A 1 184 ? -6.092 9.633 -4.610 1.00 91.19 184 ILE A CA 1
ATOM 1461 C C . ILE A 1 184 ? -7.019 8.645 -5.305 1.00 91.19 184 ILE A C 1
ATOM 1463 O O . ILE A 1 184 ? -8.227 8.882 -5.384 1.00 91.19 184 ILE A O 1
ATOM 1467 N N . MET A 1 185 ? -6.443 7.552 -5.784 1.00 93.31 185 MET A N 1
ATOM 1468 C CA . MET A 1 185 ? -7.145 6.423 -6.383 1.00 93.31 185 MET A CA 1
ATOM 1469 C C . MET A 1 185 ? -7.135 5.243 -5.425 1.00 93.31 185 MET A C 1
ATOM 1471 O O . MET A 1 185 ? -6.239 5.128 -4.585 1.00 93.31 185 MET A O 1
ATOM 1475 N N . ARG A 1 186 ? -8.154 4.394 -5.511 1.00 93.88 186 ARG A N 1
ATOM 1476 C CA . ARG A 1 186 ? -8.350 3.279 -4.575 1.00 93.88 186 ARG A CA 1
ATOM 1477 C C . ARG A 1 186 ? -8.466 1.981 -5.341 1.00 93.88 186 ARG A C 1
ATOM 1479 O O . ARG A 1 186 ? -9.110 1.953 -6.384 1.00 93.88 186 ARG A O 1
ATOM 1486 N N . TYR A 1 187 ? -7.844 0.932 -4.824 1.00 95.56 187 TYR A N 1
ATOM 1487 C CA . TYR A 1 187 ? -7.971 -0.391 -5.406 1.00 95.56 187 TYR A CA 1
ATOM 1488 C C . TYR A 1 187 ? -9.399 -0.899 -5.222 1.00 95.56 187 TYR A C 1
ATOM 1490 O O . TYR A 1 187 ? -9.873 -1.055 -4.097 1.00 95.56 187 TYR A O 1
ATOM 1498 N N . ASP A 1 188 ? -10.070 -1.148 -6.337 1.00 94.00 188 ASP A N 1
ATOM 1499 C CA . ASP A 1 188 ? -11.349 -1.827 -6.394 1.00 94.00 188 ASP A CA 1
ATOM 1500 C C . ASP A 1 188 ? -11.114 -3.298 -6.743 1.00 94.00 188 ASP A C 1
ATOM 1502 O O . ASP A 1 188 ? -10.746 -3.646 -7.866 1.00 94.00 188 ASP A O 1
ATOM 1506 N N . VAL A 1 189 ? -11.367 -4.170 -5.769 1.00 92.50 189 VAL A N 1
ATOM 1507 C CA . VAL A 1 189 ? -11.198 -5.620 -5.910 1.00 92.50 189 VAL A CA 1
ATOM 1508 C C . VAL A 1 189 ? -12.119 -6.229 -6.974 1.00 92.50 189 VAL A C 1
ATOM 1510 O O . VAL A 1 189 ? -11.808 -7.290 -7.505 1.00 92.50 189 VAL A O 1
ATOM 1513 N N . GLN A 1 190 ? -13.244 -5.583 -7.312 1.00 90.88 190 GLN A N 1
ATOM 1514 C CA . GLN A 1 190 ? -14.172 -6.113 -8.318 1.00 90.88 190 GLN A CA 1
ATOM 1515 C C . GLN A 1 190 ? -13.639 -5.940 -9.740 1.00 90.88 190 GLN A C 1
ATOM 1517 O O . GLN A 1 190 ? -13.765 -6.850 -10.560 1.00 90.88 190 GLN A O 1
ATOM 1522 N N . SER A 1 191 ? -13.058 -4.778 -10.041 1.00 92.00 191 SER A N 1
ATOM 1523 C CA . SER A 1 191 ? -12.417 -4.516 -11.334 1.00 92.00 191 SER A CA 1
ATOM 1524 C C . SER A 1 191 ? -10.946 -4.939 -11.383 1.00 92.00 191 SER A C 1
ATOM 1526 O O . SER A 1 191 ? -10.398 -5.100 -12.474 1.00 92.00 191 SER A O 1
ATOM 1528 N N . GLY A 1 192 ? -10.303 -5.117 -10.225 1.00 93.62 192 GLY A N 1
ATOM 1529 C CA . GLY A 1 192 ? -8.866 -5.360 -10.108 1.00 93.62 192 GLY A CA 1
ATOM 1530 C C . GLY A 1 192 ? -8.027 -4.144 -10.505 1.00 93.62 192 GLY A C 1
ATOM 1531 O O . GLY A 1 192 ? -6.916 -4.304 -11.000 1.00 93.62 192 GLY A O 1
ATOM 1532 N N . GLN A 1 193 ? -8.569 -2.931 -10.354 1.00 94.81 193 GLN A N 1
ATOM 1533 C CA . GLN A 1 193 ? -7.939 -1.683 -10.793 1.00 94.81 193 GLN A CA 1
ATOM 1534 C C . GLN A 1 193 ? -7.921 -0.640 -9.680 1.00 94.81 193 GLN A C 1
ATOM 1536 O O . GLN A 1 193 ? -8.756 -0.653 -8.780 1.00 94.81 193 GLN A O 1
ATOM 1541 N N . PHE A 1 194 ? -7.008 0.324 -9.785 1.00 94.50 194 PHE A N 1
ATOM 1542 C CA . PHE A 1 194 ? -7.119 1.573 -9.039 1.00 94.50 194 PHE A CA 1
ATOM 1543 C C . PHE A 1 194 ? -8.067 2.524 -9.781 1.00 94.50 194 PHE A C 1
ATOM 1545 O O . PHE A 1 194 ? -7.862 2.790 -10.968 1.00 94.50 194 PHE A O 1
ATOM 1552 N N . VAL A 1 195 ? -9.090 3.044 -9.091 1.00 92.19 195 VAL A N 1
ATOM 1553 C CA . VAL A 1 195 ? -10.139 3.928 -9.650 1.00 92.19 195 VAL A CA 1
ATOM 1554 C C . VAL A 1 195 ? -10.266 5.259 -8.910 1.00 92.19 195 VAL A C 1
ATOM 1556 O O . VAL A 1 195 ? -9.976 5.309 -7.689 1.00 92.19 195 VAL A O 1
#

Foldseek 3Di:
DDDLQDADWDDLVVDDDDLVQADDLVVLLPFDAFPQQERAEEQEEPPPLQDPCPDPRHHRPRYNYDYYQLSADDFPPPDPNLVVRLCCVPVVVHAAYEREFEQPRPLLVCLQDNDCPDVVSVSSVVLNVVCCVRPVVPDPNNSSSVSRQVSQSVRQVRSCVRCVVVVGHHRYKYWYDYPSNPDIFTQNSVSRGTD

Sequence (195 aa):
MDSPNALHSLDPSLHDFAPSTFGTIEDLKQLQPNSDGWSAAMVCCSEFGFQPDQNSIFDIGELYTVQNFGNVILPWGEDKVVTEISHVLQEKQLKDLIVFGHVGCKTVEHFLWEDRDIEWLQHGDKLRDFMSLHYGDVSAENQLSIAAQENILLQLKKEMLSLHEHGVEARLHGWLSIGLGNRIMRYDVQSGQFV

Secondary structure (DSSP, 8-state):
---TTPPPPP-GGG----GGGBPPHHHHTT----TTS-SEEEEEE--TT--TT-SSSS-TT-EEEEEETTS--PPTTT-HHHHHHHHHHHTS---EEEEEEETT-HHHHHHHHS-TTSGGGGGGHHHHHHHHHHHTTS-HHHHHHHHHHHHHHHHHHHHHHHHHHTT---EEEEEEEETTTTEEEEEETTTTEE-

Radius of gyration: 15.9 Å; chains: 1; bounding box: 43×33×49 Å